Protein AF-A0A955W4P0-F1 (afdb_monomer_lite)

pLDDT: mean 76.99, std 14.08, range [30.27, 91.12]

Sequence (329 aa):
MTTNARALVDKLLAADNALLREGADRTLDALLARPLSRFLDESAIETVVTLVAAAVTEANVERVITAHVRPGLDRQVERSAANGETLGDLLPPGGEAAVLGIIGKVRLPEAKWAVGAVDAALVRKLVSPVIQDILLRFAKRLPIPGLSGDGPSIPDPLGLGKKFRDAASPLSGMGKGLMGGVDKKLQAVARDFAETATSDVRAALLERLRSDEGRELLAQIAAHASAHLQAVPLASVLREVDSLPRAEVEAFMPALLAHNVARAELQETVRAELRAILAVEGERPLRELLESYGLLGAVERELPPVLTKVAAEVLRDEPMLAWIERVLS

Radius of gyration: 36.68 Å; chains: 1; bounding box: 75×39×121 Å

Secondary structure (DSSP, 8-state):
-THHHHHHHHHHHSTT-HHHHHHHHHHHHHHHTS-GGGT--HHHHHHHHHHHHHH--HHHHHHHIIIIIHHHHHHHHHHHHHHT--GGGGSPTTHHHHHHHHHTT-PPP--GGGTTTS-HHHHHHHHHHHHHHHHHHHHHHS--TTT---------SS-TTSTTSS-S---SSS-TTSHHHHHHHHHHHHHHHHHHHHHHHHHHHHHHHHSHHHHHHHHHHHHHHHHHHHHS-HHHHHHHHTTS-HHHHHHHHHHHHHHHHH-HHHHHHHHHHHHHHHHHHTTS-HHHHHHHTT-HHHHHHHHHHHHHHHHHHHHT-HHHHHHHHHHH-

Structure (mmCIF, N/CA/C/O backbone):
data_AF-A0A955W4P0-F1
#
_entry.id   AF-A0A955W4P0-F1
#
loop_
_atom_site.group_PDB
_atom_site.id
_atom_site.type_symbol
_atom_site.label_atom_id
_atom_site.label_alt_id
_atom_site.label_comp_id
_atom_site.label_asym_id
_atom_site.label_entity_id
_atom_site.label_seq_id
_atom_site.pdbx_PDB_ins_code
_atom_site.Cartn_x
_atom_site.Cartn_y
_atom_site.Cartn_z
_atom_site.occupancy
_atom_site.B_iso_or_equiv
_atom_site.auth_seq_id
_atom_site.auth_comp_id
_atom_site.auth_asym_id
_atom_site.auth_atom_id
_atom_site.pdbx_PDB_model_num
ATOM 1 N N . MET A 1 1 ? 14.984 -7.252 -49.901 1.00 43.91 1 MET A N 1
ATOM 2 C CA . MET A 1 1 ? 15.127 -6.324 -48.752 1.00 43.91 1 MET A CA 1
ATOM 3 C C . MET A 1 1 ? 14.913 -6.982 -47.382 1.00 43.91 1 MET A C 1
ATOM 5 O O . MET A 1 1 ? 15.250 -6.371 -46.382 1.00 43.91 1 MET A O 1
ATOM 9 N N . THR A 1 2 ? 14.450 -8.232 -47.298 1.00 48.62 2 THR A N 1
ATOM 10 C CA . THR A 1 2 ? 14.261 -8.986 -46.039 1.00 48.62 2 THR A CA 1
ATOM 11 C C . THR A 1 2 ? 15.555 -9.506 -45.389 1.00 48.62 2 THR A C 1
ATOM 13 O O . THR A 1 2 ? 15.538 -9.905 -44.230 1.00 48.62 2 THR A O 1
ATOM 16 N N . THR A 1 3 ? 16.687 -9.470 -46.098 1.00 54.44 3 THR A N 1
ATOM 17 C CA . THR A 1 3 ? 17.979 -10.013 -45.641 1.00 54.44 3 THR A CA 1
ATOM 18 C C . THR A 1 3 ? 18.706 -9.122 -44.618 1.00 54.44 3 THR A C 1
ATOM 20 O O . THR A 1 3 ? 19.455 -9.642 -43.802 1.00 54.44 3 THR A O 1
ATOM 23 N N . ASN A 1 4 ? 18.458 -7.802 -44.604 1.00 68.12 4 ASN A N 1
ATOM 24 C CA . ASN A 1 4 ? 19.206 -6.852 -43.757 1.00 68.12 4 ASN A CA 1
ATOM 25 C C . ASN A 1 4 ? 18.720 -6.804 -42.300 1.00 68.12 4 ASN A C 1
ATOM 27 O O . ASN A 1 4 ? 19.536 -6.751 -41.390 1.00 68.12 4 ASN A O 1
ATOM 31 N N . ALA A 1 5 ? 17.406 -6.864 -42.059 1.00 66.19 5 ALA A N 1
ATOM 32 C CA . ALA A 1 5 ? 16.859 -6.809 -40.698 1.00 66.19 5 ALA A CA 1
ATOM 33 C C . ALA A 1 5 ? 17.206 -8.064 -39.885 1.00 66.19 5 ALA A C 1
ATOM 35 O O . ALA A 1 5 ? 17.519 -7.973 -38.704 1.00 66.19 5 ALA A O 1
ATOM 36 N N . ARG A 1 6 ? 17.200 -9.239 -40.528 1.00 73.12 6 ARG A N 1
ATOM 37 C CA . ARG A 1 6 ? 17.570 -10.497 -39.872 1.00 73.12 6 ARG A CA 1
ATOM 38 C C . ARG A 1 6 ? 19.066 -10.550 -39.566 1.00 73.12 6 ARG A C 1
ATOM 40 O O . ARG A 1 6 ? 19.423 -10.861 -38.444 1.00 73.12 6 ARG A O 1
ATOM 47 N N . ALA A 1 7 ? 19.911 -10.117 -40.504 1.00 72.44 7 ALA A N 1
ATOM 48 C CA . ALA A 1 7 ? 21.349 -9.981 -40.274 1.00 72.44 7 ALA A CA 1
ATOM 49 C C . ALA A 1 7 ? 21.683 -8.969 -39.160 1.00 72.44 7 ALA A C 1
ATOM 51 O O . ALA A 1 7 ? 22.603 -9.197 -38.383 1.00 72.44 7 ALA A O 1
ATOM 52 N N . LEU A 1 8 ? 20.918 -7.876 -39.045 1.00 72.00 8 LEU A N 1
ATOM 53 C CA . LEU A 1 8 ? 21.045 -6.900 -37.960 1.00 72.00 8 LEU A CA 1
ATOM 54 C C . LEU A 1 8 ? 20.686 -7.506 -36.598 1.00 72.00 8 LEU A C 1
ATOM 56 O O . LEU A 1 8 ? 21.414 -7.328 -35.626 1.00 72.00 8 LEU A O 1
ATOM 60 N N . VAL A 1 9 ? 19.574 -8.241 -36.539 1.00 73.19 9 VAL A N 1
ATOM 61 C CA . VAL A 1 9 ? 19.132 -8.956 -35.336 1.00 73.19 9 VAL A CA 1
ATOM 62 C C . VAL A 1 9 ? 20.149 -10.029 -34.947 1.00 73.19 9 VAL A C 1
ATOM 64 O O . VAL A 1 9 ? 20.525 -10.099 -33.784 1.00 73.19 9 VAL A O 1
ATOM 67 N N . ASP A 1 10 ? 20.672 -10.789 -35.908 1.00 75.44 10 ASP A N 1
ATOM 68 C CA . ASP A 1 10 ? 21.706 -11.799 -35.668 1.00 75.44 10 ASP A CA 1
ATOM 69 C C . ASP A 1 10 ? 23.025 -11.156 -35.188 1.00 75.44 10 ASP A C 1
ATOM 71 O O . ASP A 1 10 ? 23.690 -11.698 -34.310 1.00 75.44 10 ASP A O 1
ATOM 75 N N . LYS A 1 11 ? 23.380 -9.965 -35.694 1.00 73.81 11 LYS A N 1
ATOM 76 C CA . LYS A 1 11 ? 24.537 -9.166 -35.240 1.00 73.81 11 LYS A CA 1
ATOM 77 C C . LYS A 1 11 ? 24.353 -8.644 -33.811 1.00 73.81 11 LYS A C 1
ATOM 79 O O . LYS A 1 11 ? 25.316 -8.612 -33.050 1.00 73.81 11 LYS A O 1
ATOM 84 N N . LEU A 1 12 ? 23.134 -8.248 -33.442 1.00 71.19 12 LEU A N 1
ATOM 85 C CA . LEU A 1 12 ? 22.798 -7.793 -32.090 1.00 71.19 12 LEU A CA 1
ATOM 86 C C . LEU A 1 12 ? 22.729 -8.954 -31.086 1.00 71.19 12 LEU A C 1
ATOM 88 O O . LEU A 1 12 ? 23.174 -8.793 -29.954 1.00 71.19 12 LEU A O 1
ATOM 92 N N . LEU A 1 13 ? 22.203 -10.111 -31.500 1.00 73.56 13 LEU A N 1
ATOM 93 C CA . LEU A 1 13 ? 21.982 -11.292 -30.655 1.00 73.56 13 LEU A CA 1
ATOM 94 C C . LEU A 1 13 ? 23.156 -12.288 -30.645 1.00 73.56 13 LEU A C 1
ATOM 96 O O . LEU A 1 13 ? 23.080 -13.311 -29.961 1.00 73.56 13 LEU A O 1
ATOM 100 N N . ALA A 1 14 ? 24.237 -12.025 -31.385 1.00 75.94 14 ALA A N 1
ATOM 101 C CA . ALA A 1 14 ? 25.450 -12.834 -31.319 1.00 75.94 14 ALA A CA 1
ATOM 102 C C . ALA A 1 14 ? 26.062 -12.799 -29.902 1.00 75.94 14 ALA A C 1
ATOM 104 O O . ALA A 1 14 ? 25.972 -11.799 -29.190 1.00 75.94 14 ALA A O 1
ATOM 105 N N . ALA A 1 15 ? 26.699 -13.909 -29.515 1.00 50.59 15 ALA A N 1
ATOM 106 C CA . ALA A 1 15 ? 26.939 -14.371 -28.140 1.00 50.59 15 ALA A CA 1
ATOM 107 C C . ALA A 1 15 ? 27.659 -13.427 -27.146 1.00 50.59 15 ALA A C 1
ATOM 109 O O . ALA A 1 15 ? 27.753 -13.781 -25.974 1.00 50.59 15 ALA A O 1
ATOM 110 N N . ASP A 1 16 ? 28.112 -12.239 -27.550 1.00 58.69 16 ASP A N 1
ATOM 111 C CA . ASP A 1 16 ? 28.798 -11.298 -26.658 1.00 58.69 16 ASP A CA 1
ATOM 112 C C . ASP A 1 16 ? 27.927 -10.164 -26.107 1.00 58.69 16 ASP A C 1
ATOM 114 O O . ASP A 1 16 ? 28.383 -9.465 -25.205 1.00 58.69 16 ASP A O 1
ATOM 118 N N . ASN A 1 17 ? 26.680 -9.970 -26.569 1.00 70.19 17 ASN A N 1
ATOM 119 C CA . ASN A 1 17 ? 25.718 -8.985 -26.024 1.00 70.19 17 ASN A CA 1
ATOM 120 C C . ASN A 1 17 ? 26.258 -7.545 -25.830 1.00 70.19 17 ASN A C 1
ATOM 122 O O . ASN A 1 17 ? 25.576 -6.710 -25.241 1.00 70.19 17 ASN A O 1
ATOM 126 N N . ALA A 1 18 ? 27.467 -7.220 -26.297 1.00 78.81 18 ALA A N 1
ATOM 127 C CA . ALA A 1 18 ? 28.161 -5.986 -25.951 1.00 78.81 18 ALA A CA 1
ATOM 128 C C . ALA A 1 18 ? 27.495 -4.783 -26.618 1.00 78.81 18 ALA A C 1
ATOM 130 O O . ALA A 1 18 ? 27.304 -3.759 -25.975 1.00 78.81 18 ALA A O 1
ATOM 131 N N . LEU A 1 19 ? 27.057 -4.941 -27.872 1.00 77.56 19 LEU A N 1
ATOM 132 C CA . LEU A 1 19 ? 26.310 -3.912 -28.597 1.00 77.56 19 LEU A CA 1
ATOM 133 C C . LEU A 1 19 ? 24.907 -3.698 -28.017 1.00 77.56 19 LEU A C 1
ATOM 135 O O . LEU A 1 19 ? 24.460 -2.557 -27.950 1.00 77.56 19 LEU A O 1
ATOM 139 N N . LEU A 1 20 ? 24.231 -4.764 -27.573 1.00 80.88 20 LEU A N 1
ATOM 140 C CA . LEU A 1 20 ? 22.936 -4.660 -26.892 1.00 80.88 20 LEU A CA 1
ATOM 141 C C . LEU A 1 20 ? 23.065 -3.998 -25.519 1.00 80.88 20 LEU A C 1
ATOM 143 O O . LEU A 1 20 ? 22.259 -3.134 -25.185 1.00 80.88 20 LEU A O 1
ATOM 147 N N . ARG A 1 21 ? 24.088 -4.370 -24.741 1.00 83.06 21 ARG A N 1
ATOM 148 C CA . ARG A 1 21 ? 24.392 -3.756 -23.444 1.00 83.06 21 ARG A CA 1
ATOM 149 C C . ARG A 1 21 ? 24.744 -2.283 -23.614 1.00 83.06 21 ARG A C 1
ATOM 151 O O . ARG A 1 21 ? 24.165 -1.455 -22.931 1.00 83.06 21 ARG A O 1
ATOM 158 N N . GLU A 1 22 ? 25.599 -1.960 -24.581 1.00 84.56 22 GLU A N 1
ATOM 159 C CA . GLU A 1 22 ? 25.925 -0.575 -24.918 1.00 84.56 22 GLU A CA 1
ATOM 160 C C . GLU A 1 22 ? 24.665 0.210 -25.311 1.00 84.56 22 GLU A C 1
ATOM 162 O O . GLU A 1 22 ? 24.449 1.297 -24.793 1.00 84.56 22 GLU A O 1
ATOM 167 N N . GLY A 1 23 ? 23.788 -0.342 -26.157 1.00 84.88 23 GLY A N 1
ATOM 168 C CA . GLY A 1 23 ? 22.522 0.310 -26.510 1.00 84.88 23 GLY A CA 1
ATOM 169 C C . GLY A 1 23 ? 21.601 0.536 -25.305 1.00 84.88 23 GLY A C 1
ATOM 170 O O . GLY A 1 23 ? 20.985 1.598 -25.188 1.00 84.88 23 GLY A O 1
ATOM 171 N N . ALA A 1 24 ? 21.529 -0.426 -24.380 1.00 86.50 24 ALA A N 1
ATOM 172 C CA . ALA A 1 24 ? 20.761 -0.296 -23.143 1.00 86.50 24 ALA A CA 1
ATOM 173 C C . ALA A 1 24 ? 21.338 0.787 -22.215 1.00 86.50 24 ALA A C 1
ATOM 175 O O . ALA A 1 24 ? 20.582 1.625 -21.726 1.00 86.50 24 ALA A O 1
ATOM 176 N N . ASP A 1 25 ? 22.661 0.819 -22.037 1.00 87.69 25 ASP A N 1
ATOM 177 C CA . ASP A 1 25 ? 23.355 1.823 -21.222 1.00 87.69 25 ASP A CA 1
ATOM 178 C C . ASP A 1 25 ? 23.148 3.230 -21.804 1.00 87.69 25 ASP A C 1
ATOM 180 O O . ASP A 1 25 ? 22.761 4.150 -21.089 1.00 87.69 25 ASP A O 1
ATOM 184 N N . ARG A 1 26 ? 23.287 3.390 -23.128 1.00 86.00 26 ARG A N 1
ATOM 185 C CA . ARG A 1 26 ? 23.019 4.666 -23.817 1.00 86.00 26 ARG A CA 1
ATOM 186 C C . ARG A 1 26 ? 21.560 5.097 -23.700 1.00 86.00 26 ARG A C 1
ATOM 188 O O . ARG A 1 26 ? 21.289 6.282 -23.532 1.00 86.00 26 ARG A O 1
ATOM 195 N N . THR A 1 27 ? 20.621 4.152 -23.772 1.00 87.12 27 THR A N 1
ATOM 196 C CA . THR A 1 27 ? 19.191 4.433 -23.565 1.00 87.12 27 THR A CA 1
ATOM 197 C C . THR A 1 27 ? 18.953 4.958 -22.154 1.00 87.12 27 THR A C 1
ATOM 199 O O . THR A 1 27 ? 18.252 5.952 -21.976 1.00 87.12 27 THR A O 1
ATOM 202 N N . LEU A 1 28 ? 19.553 4.313 -21.153 1.00 87.31 28 LEU A N 1
ATOM 203 C CA . LEU A 1 28 ? 19.442 4.726 -19.761 1.00 87.31 28 LEU A CA 1
ATOM 204 C C . LEU A 1 28 ? 20.060 6.111 -19.534 1.00 87.31 28 LEU A C 1
ATOM 206 O O . LEU A 1 28 ? 19.404 6.967 -18.945 1.00 87.31 28 LEU A O 1
ATOM 210 N N . ASP A 1 29 ? 21.265 6.362 -20.048 1.00 88.00 29 ASP A N 1
ATOM 211 C CA . ASP A 1 29 ? 21.934 7.664 -19.953 1.00 88.00 29 ASP A CA 1
ATOM 212 C C . ASP A 1 29 ? 21.080 8.783 -20.567 1.00 88.00 29 ASP A C 1
ATOM 214 O O . ASP A 1 29 ? 20.879 9.829 -19.945 1.00 88.00 29 ASP A O 1
ATOM 218 N N . ALA A 1 30 ? 20.515 8.546 -21.756 1.00 85.81 30 ALA A N 1
ATOM 219 C CA . ALA A 1 30 ? 19.647 9.504 -22.437 1.00 85.81 30 ALA A CA 1
ATOM 220 C C . ALA A 1 30 ? 18.377 9.816 -21.625 1.00 85.81 30 ALA A C 1
ATOM 222 O O . ALA A 1 30 ? 17.954 10.973 -21.551 1.00 85.81 30 ALA A O 1
ATOM 223 N N . LEU A 1 31 ? 17.784 8.805 -20.981 1.00 87.00 31 LEU A N 1
ATOM 224 C CA . LEU A 1 31 ? 16.624 8.983 -20.106 1.00 87.00 31 LEU A CA 1
ATOM 225 C C . LEU A 1 31 ? 16.981 9.766 -18.835 1.00 87.00 31 LEU A C 1
ATOM 227 O O . LEU A 1 31 ? 16.261 10.689 -18.456 1.00 87.00 31 LEU A O 1
ATOM 231 N N . LEU A 1 32 ? 18.098 9.430 -18.186 1.00 88.00 32 LEU A N 1
ATOM 232 C CA . LEU A 1 32 ? 18.519 10.038 -16.920 1.00 88.00 32 LEU A CA 1
ATOM 233 C C . LEU A 1 32 ? 19.044 11.471 -17.080 1.00 88.00 32 LEU A C 1
ATOM 235 O O . LEU A 1 32 ? 18.946 12.269 -16.148 1.00 88.00 32 LEU A O 1
ATOM 239 N N . ALA A 1 33 ? 19.576 11.827 -18.250 1.00 88.12 33 ALA A N 1
ATOM 240 C CA . ALA A 1 33 ? 20.113 13.160 -18.519 1.00 88.12 33 ALA A CA 1
ATOM 241 C C . ALA A 1 33 ? 19.034 14.253 -18.664 1.00 88.12 33 ALA A C 1
ATOM 243 O O . ALA A 1 33 ? 19.362 15.442 -18.747 1.00 88.12 33 ALA A O 1
ATOM 244 N N . ARG A 1 34 ? 17.747 13.887 -18.729 1.00 84.25 34 ARG A N 1
ATOM 245 C CA . ARG A 1 34 ? 16.640 14.818 -18.992 1.00 84.25 34 ARG A CA 1
ATOM 246 C C . ARG A 1 34 ? 15.703 14.929 -17.784 1.00 84.25 34 ARG A C 1
ATOM 248 O O . ARG A 1 34 ? 15.504 13.959 -17.058 1.00 84.25 34 ARG A O 1
ATOM 255 N N . PRO A 1 35 ? 15.081 16.100 -17.556 1.00 87.69 35 PRO A N 1
ATOM 256 C CA . PRO A 1 35 ? 14.103 16.243 -16.486 1.00 87.69 35 PRO A CA 1
ATOM 257 C C . PRO A 1 35 ? 12.844 15.423 -16.786 1.00 87.69 35 PRO A C 1
ATOM 259 O O . PRO A 1 35 ? 12.409 15.343 -17.935 1.00 87.69 35 PRO A O 1
ATOM 262 N N . LEU A 1 36 ? 12.208 14.891 -15.738 1.00 82.19 36 LEU A N 1
ATOM 263 C CA . LEU A 1 36 ? 11.013 14.044 -15.846 1.00 82.19 36 LEU A CA 1
ATOM 264 C C . LEU A 1 36 ? 9.880 14.689 -16.665 1.00 82.19 36 LEU A C 1
ATOM 266 O O . LEU A 1 36 ? 9.187 13.999 -17.407 1.00 82.19 36 LEU A O 1
ATOM 270 N N . SER A 1 37 ? 9.746 16.016 -16.598 1.00 82.38 37 SER A N 1
ATOM 271 C CA . SER A 1 37 ? 8.753 16.800 -17.348 1.00 82.38 37 SER A CA 1
ATOM 272 C C . SER A 1 37 ? 8.905 16.734 -18.874 1.00 82.38 37 SER A C 1
ATOM 274 O O . SER A 1 37 ? 7.984 17.092 -19.607 1.00 82.38 37 SER A O 1
ATOM 276 N N . ARG A 1 38 ? 10.056 16.277 -19.387 1.00 82.81 38 ARG A N 1
ATOM 277 C CA . ARG A 1 38 ? 10.244 16.008 -20.821 1.00 82.81 38 ARG A CA 1
ATOM 278 C C . ARG A 1 38 ? 9.551 14.725 -21.258 1.00 82.81 38 ARG A C 1
ATOM 280 O O . ARG A 1 38 ? 9.087 14.655 -22.390 1.00 82.81 38 ARG A O 1
ATOM 287 N N . PHE A 1 39 ? 9.426 13.759 -20.355 1.00 78.62 39 PHE A N 1
ATOM 288 C CA . PHE A 1 39 ? 8.779 12.476 -20.615 1.00 78.62 39 PHE A CA 1
ATOM 289 C C . PHE A 1 39 ? 7.302 12.508 -20.226 1.00 78.62 39 PHE A C 1
ATOM 291 O O . PHE A 1 39 ? 6.455 12.056 -20.992 1.00 78.62 39 PHE A O 1
ATOM 298 N N . LEU A 1 40 ? 6.991 13.108 -19.075 1.00 81.38 40 LEU A N 1
ATOM 299 C CA . LEU A 1 40 ? 5.650 13.163 -18.503 1.00 81.38 40 LEU A CA 1
ATOM 300 C C . LEU A 1 40 ? 5.108 14.595 -18.558 1.00 81.38 40 LEU A C 1
ATOM 302 O O . LEU A 1 40 ? 5.642 15.494 -17.912 1.00 81.38 40 LEU A O 1
ATOM 306 N N . ASP A 1 41 ? 4.055 14.798 -19.345 1.00 83.06 41 ASP A N 1
ATOM 307 C CA . ASP A 1 41 ? 3.250 16.022 -19.369 1.00 83.06 41 ASP A CA 1
ATOM 308 C C . ASP A 1 41 ? 1.841 15.750 -18.818 1.00 83.06 41 ASP A C 1
ATOM 310 O O . ASP A 1 41 ? 1.540 14.641 -18.376 1.00 83.06 41 ASP A O 1
ATOM 314 N N . GLU A 1 42 ? 0.970 16.759 -18.855 1.00 84.88 42 GLU A N 1
ATOM 315 C CA . GLU A 1 42 ? -0.424 16.630 -18.415 1.00 84.88 42 GLU A CA 1
ATOM 316 C C . GLU A 1 42 ? -1.145 15.462 -19.110 1.00 84.88 42 GLU A C 1
ATOM 318 O O . GLU A 1 42 ? -1.881 14.714 -18.478 1.00 84.88 42 GLU A O 1
ATOM 323 N N . SER A 1 43 ? -0.865 15.225 -20.397 1.00 84.19 43 SER A N 1
ATOM 324 C CA . SER A 1 43 ? -1.454 14.108 -21.142 1.00 84.19 43 SER A CA 1
ATOM 325 C C . SER A 1 43 ? -0.983 12.751 -20.615 1.00 84.19 43 SER A C 1
ATOM 327 O O . SER A 1 43 ? -1.764 11.798 -20.588 1.00 84.19 43 SER A O 1
ATOM 329 N N . ALA A 1 44 ? 0.281 12.640 -20.198 1.00 82.12 44 ALA A N 1
ATOM 330 C CA . ALA A 1 44 ? 0.798 11.434 -19.559 1.00 82.12 44 ALA A CA 1
ATOM 331 C C . ALA A 1 44 ? 0.177 11.217 -18.168 1.00 82.12 44 ALA A C 1
ATOM 333 O O . ALA A 1 44 ? -0.094 10.076 -17.796 1.00 82.12 44 ALA A O 1
ATOM 334 N N . ILE A 1 45 ? -0.095 12.292 -17.421 1.00 84.12 45 ILE A N 1
ATOM 335 C CA . ILE A 1 45 ? -0.805 12.221 -16.136 1.00 84.12 45 ILE A CA 1
ATOM 336 C C . ILE A 1 45 ? -2.228 11.697 -16.352 1.00 84.12 45 ILE A C 1
ATOM 338 O O . ILE A 1 45 ? -2.606 10.705 -15.731 1.00 84.12 45 ILE A O 1
ATOM 342 N N . GLU A 1 46 ? -2.979 12.282 -17.287 1.00 86.00 46 GLU A N 1
ATOM 343 C CA . GLU A 1 46 ? -4.335 11.834 -17.635 1.00 86.00 46 GLU A CA 1
ATOM 344 C C . GLU A 1 46 ? -4.362 10.383 -18.135 1.00 86.00 46 GLU A C 1
ATOM 346 O O . GLU A 1 46 ? -5.266 9.612 -17.802 1.00 86.00 46 GLU A O 1
ATOM 351 N N . THR A 1 47 ? -3.325 9.967 -18.866 1.00 85.81 47 THR A N 1
ATOM 352 C CA . THR A 1 47 ? -3.136 8.568 -19.270 1.00 85.81 47 THR A CA 1
ATOM 353 C C . THR A 1 47 ? -3.004 7.655 -18.051 1.00 85.81 47 THR A C 1
ATOM 355 O O . THR A 1 47 ? -3.705 6.649 -17.956 1.00 85.81 47 THR A O 1
ATOM 358 N N . VAL A 1 48 ? -2.142 8.002 -17.088 1.00 80.75 48 VAL A N 1
ATOM 359 C CA . VAL A 1 48 ? -1.970 7.215 -15.856 1.00 80.75 48 VAL A CA 1
ATOM 360 C C . VAL A 1 48 ? -3.268 7.172 -15.055 1.00 80.75 48 VAL A C 1
ATOM 362 O O . VAL A 1 48 ? -3.667 6.094 -14.622 1.00 80.75 48 VAL A O 1
ATOM 365 N N . VAL A 1 49 ? -3.963 8.302 -14.902 1.00 83.31 49 VAL A N 1
ATOM 366 C CA . VAL A 1 49 ? -5.256 8.368 -14.204 1.00 83.31 49 VAL A CA 1
ATOM 367 C C . VAL A 1 49 ? -6.285 7.466 -14.883 1.00 83.31 49 VAL A C 1
ATOM 369 O O . VAL A 1 49 ? -6.936 6.672 -14.207 1.00 83.31 49 VAL A O 1
ATOM 372 N N . THR A 1 50 ? -6.385 7.521 -16.211 1.00 84.31 50 THR A N 1
ATOM 373 C CA . THR A 1 50 ? -7.303 6.686 -16.999 1.00 84.31 50 THR A CA 1
ATOM 374 C C . THR A 1 50 ? -6.994 5.198 -16.832 1.00 84.31 50 THR A C 1
ATOM 376 O O . THR A 1 50 ? -7.905 4.399 -16.609 1.00 84.31 50 THR A O 1
ATOM 379 N N . LEU A 1 51 ? -5.716 4.813 -16.889 1.00 81.88 51 LEU A N 1
ATOM 380 C CA . LEU A 1 51 ? -5.292 3.423 -16.709 1.00 81.88 51 LEU A CA 1
ATOM 381 C C . LEU A 1 51 ? -5.532 2.928 -15.278 1.00 81.88 51 LEU A C 1
ATOM 383 O O . LEU A 1 51 ? -6.022 1.816 -15.098 1.00 81.88 51 LEU A O 1
ATOM 387 N N . VAL A 1 52 ? -5.241 3.748 -14.263 1.00 79.38 52 VAL A N 1
ATOM 388 C CA . VAL A 1 52 ? -5.512 3.418 -12.855 1.00 79.38 52 VAL A CA 1
ATOM 389 C C . VAL A 1 52 ? -7.015 3.275 -12.623 1.00 79.38 52 VAL A C 1
ATOM 391 O O . VAL A 1 52 ? -7.444 2.286 -12.038 1.00 79.38 52 VAL A O 1
ATOM 394 N N . ALA A 1 53 ? -7.832 4.200 -13.128 1.00 80.81 53 ALA A N 1
ATOM 395 C CA . ALA A 1 53 ? -9.285 4.125 -13.002 1.00 80.81 53 ALA A CA 1
ATOM 396 C C . ALA A 1 53 ? -9.863 2.877 -13.693 1.00 80.81 53 ALA A C 1
ATOM 398 O O . ALA A 1 53 ? -10.742 2.223 -13.139 1.00 80.81 53 ALA A O 1
ATOM 399 N N . ALA A 1 54 ?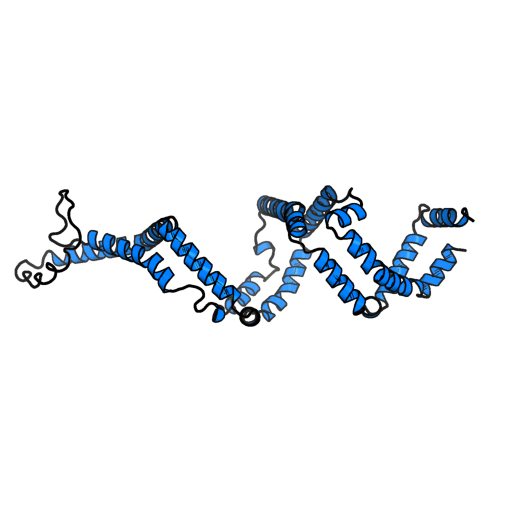 -9.340 2.506 -14.867 1.00 80.56 54 ALA A N 1
ATOM 400 C CA . ALA A 1 54 ? -9.723 1.273 -15.554 1.00 80.56 54 ALA A CA 1
ATOM 401 C C . ALA A 1 54 ? -9.263 0.009 -14.803 1.00 80.56 54 ALA A C 1
ATOM 403 O O . ALA A 1 54 ? -9.936 -1.021 -14.853 1.00 80.56 54 ALA A O 1
ATOM 404 N N . ALA A 1 55 ? -8.129 0.074 -14.099 1.00 79.06 55 ALA A N 1
ATOM 405 C CA . ALA A 1 55 ? -7.580 -1.050 -13.345 1.00 79.06 55 ALA A CA 1
ATOM 406 C C . ALA A 1 55 ? -8.332 -1.297 -12.031 1.00 79.06 55 ALA A C 1
ATOM 408 O O . ALA A 1 55 ? -8.557 -2.452 -11.665 1.00 79.06 55 ALA A O 1
ATOM 409 N N . VAL A 1 56 ? -8.719 -0.233 -11.322 1.00 83.12 56 VAL A N 1
ATOM 410 C CA . VAL A 1 56 ? -9.302 -0.296 -9.972 1.00 83.12 56 VAL A CA 1
ATOM 411 C C . VAL A 1 56 ? -10.814 -0.532 -10.054 1.00 83.12 56 VAL A C 1
ATOM 413 O O . VAL A 1 56 ? -11.634 0.327 -9.744 1.00 83.12 56 VAL A O 1
ATOM 416 N N . THR A 1 57 ? -11.185 -1.738 -10.482 1.00 88.12 57 THR A N 1
ATOM 417 C CA . THR A 1 57 ? -12.563 -2.246 -10.422 1.00 88.12 57 THR A CA 1
ATOM 418 C C . THR A 1 57 ? -12.717 -3.228 -9.266 1.00 88.12 57 THR A C 1
ATOM 420 O O . THR A 1 57 ? -11.747 -3.872 -8.869 1.00 88.12 57 THR A O 1
ATOM 423 N N . GLU A 1 58 ? -13.934 -3.389 -8.743 1.00 81.94 58 GLU A N 1
ATOM 424 C CA . GLU A 1 58 ? -14.224 -4.353 -7.669 1.00 81.94 58 GLU A CA 1
ATOM 425 C C . GLU A 1 58 ? -13.737 -5.768 -8.023 1.00 81.94 58 GLU A C 1
ATOM 427 O O . GLU A 1 58 ? -13.000 -6.378 -7.252 1.00 81.94 58 GLU A O 1
ATOM 432 N N . ALA A 1 59 ? -14.037 -6.240 -9.239 1.00 84.75 59 ALA A N 1
ATOM 433 C CA . ALA A 1 59 ? -13.618 -7.556 -9.722 1.00 84.75 59 ALA A CA 1
ATOM 434 C C . ALA A 1 59 ? -12.088 -7.705 -9.816 1.00 84.75 59 ALA A C 1
ATOM 436 O O . ALA A 1 59 ? -11.537 -8.760 -9.499 1.00 84.75 59 ALA A O 1
ATOM 437 N N . ASN A 1 60 ? -11.378 -6.656 -10.243 1.00 86.19 60 ASN A N 1
ATOM 438 C CA . ASN A 1 60 ? -9.917 -6.679 -10.307 1.00 86.19 60 ASN A CA 1
ATOM 439 C C . ASN A 1 60 ? -9.295 -6.661 -8.908 1.00 86.19 60 ASN A C 1
ATOM 441 O O . ASN A 1 60 ? -8.339 -7.396 -8.661 1.00 86.19 60 ASN A O 1
ATOM 445 N N . VAL A 1 61 ? -9.851 -5.868 -7.988 1.00 82.00 61 VAL A N 1
ATOM 446 C CA . VAL A 1 61 ? -9.416 -5.822 -6.587 1.00 82.00 61 VAL A CA 1
ATOM 447 C C . VAL A 1 61 ? -9.629 -7.178 -5.920 1.00 82.00 61 VAL A C 1
ATOM 449 O O . VAL A 1 61 ? -8.700 -7.699 -5.305 1.00 82.00 61 VAL A O 1
ATOM 452 N N . GLU A 1 62 ? -10.798 -7.798 -6.089 1.00 86.81 62 GLU A N 1
ATOM 453 C CA . GLU A 1 62 ? -11.077 -9.141 -5.572 1.00 86.81 62 GLU A CA 1
ATOM 454 C C . GLU A 1 62 ? -10.095 -10.179 -6.129 1.00 86.81 62 GLU A C 1
ATOM 456 O O . GLU A 1 62 ? -9.548 -10.986 -5.370 1.00 86.81 62 GLU A O 1
ATOM 461 N N . ARG A 1 63 ? -9.813 -10.126 -7.438 1.00 86.00 63 ARG A N 1
ATOM 462 C CA . ARG A 1 63 ? -8.837 -11.011 -8.084 1.00 86.00 63 ARG A CA 1
ATOM 463 C C . ARG A 1 63 ? -7.443 -10.851 -7.482 1.00 86.00 63 ARG A C 1
ATOM 465 O O . ARG A 1 63 ? -6.853 -11.850 -7.083 1.00 86.00 63 ARG A O 1
ATOM 472 N N . VAL A 1 64 ? -6.940 -9.619 -7.359 1.00 84.88 64 VAL A N 1
ATOM 473 C CA . VAL A 1 64 ? -5.617 -9.337 -6.767 1.00 84.88 64 VAL A CA 1
ATOM 474 C C . VAL A 1 64 ? -5.564 -9.788 -5.309 1.00 84.88 64 VAL A C 1
ATOM 476 O O . VAL A 1 64 ? -4.588 -10.415 -4.886 1.00 84.88 64 VAL A O 1
ATOM 479 N N . ILE A 1 65 ? -6.621 -9.519 -4.537 1.00 83.06 65 ILE A N 1
ATOM 480 C CA . ILE A 1 65 ? -6.693 -9.933 -3.136 1.00 83.06 65 ILE A CA 1
ATOM 481 C C . ILE A 1 65 ? -6.624 -11.455 -3.018 1.00 83.06 65 ILE A C 1
ATOM 483 O O . ILE A 1 65 ? -5.891 -11.977 -2.180 1.00 83.06 65 ILE A O 1
ATOM 487 N N . THR A 1 66 ? -7.370 -12.164 -3.859 1.00 88.69 66 THR A N 1
ATOM 488 C CA . THR A 1 66 ? -7.508 -13.620 -3.781 1.00 88.69 66 THR A CA 1
ATOM 489 C C . THR A 1 66 ? -6.276 -14.342 -4.317 1.00 88.69 66 THR A C 1
ATOM 491 O O . THR A 1 66 ? -5.814 -15.293 -3.693 1.00 88.69 66 THR A O 1
ATOM 494 N N . ALA A 1 67 ? -5.723 -13.891 -5.444 1.00 85.88 67 ALA A N 1
ATOM 495 C CA . ALA A 1 67 ? -4.593 -14.542 -6.100 1.00 85.88 67 ALA A CA 1
ATOM 496 C C . ALA A 1 67 ? -3.242 -14.209 -5.447 1.00 85.88 67 ALA A C 1
ATOM 498 O O . ALA A 1 67 ? -2.334 -15.041 -5.459 1.00 85.88 67 ALA A O 1
ATOM 499 N N . HIS A 1 68 ? -3.095 -13.010 -4.869 1.00 87.06 68 HIS A N 1
ATOM 500 C CA . HIS A 1 68 ? -1.791 -12.514 -4.420 1.00 87.06 68 HIS A CA 1
ATOM 501 C C . HIS A 1 68 ? -1.777 -12.052 -2.964 1.00 87.06 68 HIS A C 1
ATOM 503 O O . HIS A 1 68 ? -0.943 -12.528 -2.199 1.00 87.06 68 HIS A O 1
ATOM 509 N N . VAL A 1 69 ? -2.693 -11.164 -2.553 1.00 83.19 69 VAL A N 1
ATOM 510 C CA . VAL A 1 69 ? -2.603 -10.521 -1.225 1.00 83.19 69 VAL A CA 1
ATOM 511 C C . VAL A 1 69 ? -2.845 -11.515 -0.095 1.00 83.19 69 VAL A C 1
ATOM 513 O O . VAL A 1 69 ? -2.026 -11.602 0.814 1.00 83.19 69 VAL A O 1
ATOM 516 N N . ARG A 1 70 ? -3.946 -12.273 -0.132 1.00 85.50 70 ARG A N 1
ATOM 517 C CA . ARG A 1 70 ? -4.279 -13.233 0.929 1.00 85.50 70 ARG A CA 1
ATOM 518 C C . ARG A 1 70 ? -3.231 -14.353 1.019 1.00 85.50 70 ARG A C 1
ATOM 520 O O . ARG A 1 70 ? -2.673 -14.505 2.100 1.00 85.50 70 ARG A O 1
ATOM 527 N N . PRO A 1 71 ? -2.844 -15.031 -0.082 1.00 89.38 71 PRO A N 1
ATOM 528 C CA . PRO A 1 71 ? -1.771 -16.024 -0.023 1.00 89.38 71 PRO A CA 1
ATOM 529 C C . PRO A 1 71 ? -0.422 -15.446 0.426 1.00 89.38 71 PRO A C 1
ATOM 531 O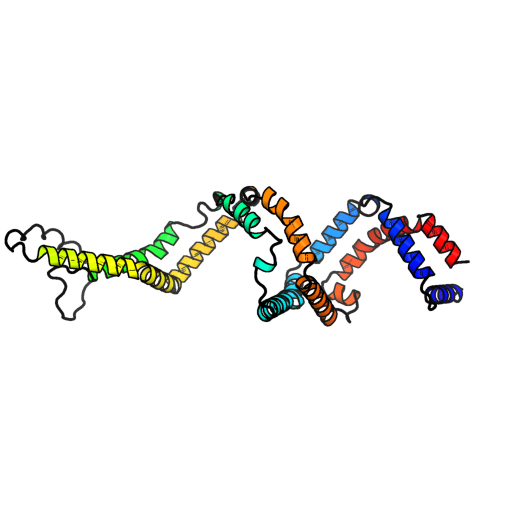 O . PRO A 1 71 ? 0.332 -16.127 1.114 1.00 89.38 71 PRO A O 1
ATOM 534 N N . GLY A 1 72 ? -0.099 -14.206 0.042 1.00 86.75 72 GLY A N 1
ATOM 535 C CA . GLY A 1 72 ? 1.123 -13.528 0.483 1.00 86.75 72 GLY A CA 1
ATOM 536 C C . GLY A 1 72 ? 1.119 -13.222 1.980 1.00 86.75 72 GLY A C 1
ATOM 537 O O . GLY A 1 72 ? 2.120 -13.444 2.657 1.00 86.75 72 GLY A O 1
ATOM 538 N N . LEU A 1 73 ? -0.020 -12.781 2.524 1.00 85.38 73 LEU A N 1
ATOM 539 C CA . LEU A 1 73 ? -0.190 -12.588 3.965 1.00 85.38 73 LEU A CA 1
ATOM 540 C C . LEU A 1 73 ? -0.080 -13.909 4.730 1.00 85.38 73 LEU A C 1
ATOM 542 O O . LEU A 1 73 ? 0.614 -13.949 5.743 1.00 85.38 73 LEU A O 1
ATOM 546 N N . ASP A 1 74 ? -0.697 -14.982 4.235 1.00 88.94 74 ASP A N 1
ATOM 547 C CA . ASP A 1 74 ? -0.621 -16.303 4.869 1.00 88.94 74 ASP A CA 1
ATOM 548 C C . ASP A 1 74 ? 0.837 -16.796 4.925 1.00 88.94 74 ASP A C 1
ATOM 550 O O . ASP A 1 74 ? 1.335 -17.140 5.998 1.00 88.94 74 ASP A O 1
ATOM 554 N N . ARG A 1 75 ? 1.579 -16.699 3.809 1.00 88.81 75 ARG A N 1
ATOM 555 C CA . ARG A 1 75 ? 3.019 -17.020 3.762 1.00 88.81 75 ARG A CA 1
ATOM 556 C C . ARG A 1 75 ? 3.851 -16.157 4.707 1.00 88.81 75 ARG A C 1
ATOM 558 O O . ARG A 1 75 ? 4.765 -16.659 5.360 1.00 88.81 75 ARG A O 1
ATOM 565 N N . GLN A 1 76 ? 3.560 -14.858 4.777 1.00 84.75 76 GLN A N 1
ATOM 566 C CA . GLN A 1 76 ? 4.240 -13.933 5.680 1.00 84.75 76 GLN A CA 1
ATOM 567 C C . GLN A 1 76 ? 4.019 -14.330 7.143 1.00 84.75 76 GLN A C 1
ATOM 569 O O . GLN A 1 76 ? 4.976 -14.346 7.914 1.00 84.75 76 GLN A O 1
ATOM 574 N N . VAL A 1 77 ? 2.784 -14.665 7.523 1.00 86.06 77 VAL A N 1
ATOM 575 C CA . VAL A 1 77 ? 2.443 -15.096 8.886 1.00 86.06 77 VAL A CA 1
ATOM 576 C C . VAL A 1 77 ? 3.144 -16.407 9.231 1.00 86.06 77 VAL A C 1
ATOM 578 O O . VAL A 1 77 ? 3.794 -16.486 10.274 1.00 86.06 77 VAL A O 1
ATOM 581 N N . GLU A 1 78 ? 3.063 -17.411 8.357 1.00 88.69 78 GLU A N 1
ATOM 582 C CA . GLU A 1 78 ? 3.718 -18.709 8.557 1.00 88.69 78 GLU A CA 1
ATOM 583 C C . GLU A 1 78 ? 5.230 -18.561 8.723 1.00 88.69 78 GLU A C 1
ATOM 585 O O . GLU A 1 78 ? 5.818 -19.133 9.642 1.00 88.69 78 GLU A O 1
ATOM 590 N N . ARG A 1 79 ? 5.864 -17.744 7.876 1.00 86.31 79 ARG A N 1
ATOM 591 C CA . ARG A 1 79 ? 7.306 -17.508 7.941 1.00 86.31 79 ARG A CA 1
ATOM 592 C C . ARG A 1 79 ? 7.704 -16.750 9.203 1.00 86.31 79 ARG A C 1
ATOM 594 O O . ARG A 1 79 ? 8.616 -17.191 9.899 1.00 86.31 79 ARG A O 1
ATOM 601 N N . SER A 1 80 ? 7.036 -15.637 9.515 1.00 83.88 80 SER A N 1
ATOM 602 C CA . SER A 1 80 ? 7.347 -14.867 10.723 1.00 83.88 80 SER A CA 1
ATOM 603 C C . SER A 1 80 ? 7.165 -15.721 11.984 1.00 83.88 80 SER A C 1
ATOM 605 O O . SER A 1 80 ? 7.985 -15.633 12.894 1.00 83.88 80 SER A O 1
ATOM 607 N N . ALA A 1 81 ? 6.165 -16.613 12.012 1.00 87.94 81 ALA A N 1
ATOM 608 C CA . ALA A 1 81 ? 5.981 -17.575 13.097 1.00 87.94 81 ALA A CA 1
ATOM 609 C C . ALA A 1 81 ? 7.106 -18.624 13.160 1.00 87.94 81 ALA A C 1
ATOM 611 O O . ALA A 1 81 ? 7.627 -18.888 14.242 1.00 87.94 81 ALA A O 1
ATOM 612 N N . ALA A 1 82 ? 7.512 -19.196 12.022 1.00 87.69 82 ALA A N 1
ATOM 613 C CA . ALA A 1 82 ? 8.592 -20.183 11.954 1.00 87.69 82 ALA A CA 1
ATOM 614 C C . ALA A 1 82 ? 9.959 -19.603 12.361 1.00 87.69 82 ALA A C 1
ATOM 616 O O . ALA A 1 82 ? 10.761 -20.290 12.991 1.00 87.69 82 ALA A O 1
ATOM 617 N N . ASN A 1 83 ? 10.202 -18.334 12.031 1.00 84.56 83 ASN A N 1
ATOM 618 C CA . ASN A 1 83 ? 11.449 -17.629 12.322 1.00 84.56 83 ASN A CA 1
ATOM 619 C C . ASN A 1 83 ? 11.471 -16.963 13.708 1.00 84.56 83 ASN A C 1
ATOM 621 O O . ASN A 1 83 ? 12.512 -16.456 14.117 1.00 84.56 83 ASN A O 1
ATOM 625 N N . GLY A 1 84 ? 10.340 -16.932 14.420 1.00 86.75 84 GLY A N 1
ATOM 626 C CA . GLY A 1 84 ? 10.220 -16.214 15.690 1.00 86.75 84 GLY A CA 1
ATOM 627 C C . GLY A 1 84 ? 10.395 -14.696 15.556 1.00 86.75 84 GLY A C 1
ATOM 628 O O . GLY A 1 84 ? 10.853 -14.060 16.502 1.00 86.75 84 GLY A O 1
ATOM 629 N N . GLU A 1 85 ? 10.055 -14.125 14.394 1.00 85.38 85 GLU A N 1
ATOM 630 C CA . GLU A 1 85 ? 10.168 -12.687 14.129 1.00 85.38 85 GLU A CA 1
ATOM 631 C C . GLU A 1 85 ? 9.237 -11.896 15.064 1.00 85.38 85 GLU A C 1
ATOM 633 O O . GLU A 1 85 ? 8.044 -12.182 15.198 1.00 85.38 85 GLU A O 1
ATOM 638 N N . THR A 1 86 ? 9.776 -10.855 15.686 1.00 87.38 86 THR A N 1
ATOM 639 C CA . THR A 1 86 ? 9.053 -9.933 16.559 1.00 87.38 86 THR A CA 1
ATOM 640 C C . THR A 1 86 ? 8.931 -8.554 15.917 1.00 87.38 86 THR A C 1
ATOM 642 O O . THR A 1 86 ? 9.691 -8.177 15.023 1.00 87.38 86 THR A O 1
ATOM 645 N N . LEU A 1 87 ? 8.001 -7.733 16.419 1.00 79.19 87 LEU A N 1
ATOM 646 C CA . LEU A 1 87 ? 7.949 -6.316 16.041 1.00 79.19 87 LEU A CA 1
ATOM 647 C C . LEU A 1 87 ? 9.226 -5.560 16.447 1.00 79.19 87 LEU A C 1
ATOM 649 O O . LEU A 1 87 ? 9.568 -4.570 15.808 1.00 79.19 87 LEU A O 1
ATOM 653 N N . GLY A 1 88 ? 9.937 -6.031 17.479 1.00 84.50 88 GLY A N 1
ATOM 654 C CA . GLY A 1 88 ? 11.211 -5.459 17.911 1.00 84.50 88 GLY A CA 1
ATOM 655 C C . GLY A 1 88 ? 12.305 -5.586 16.851 1.00 84.50 88 GLY A C 1
ATOM 656 O O . GLY A 1 88 ? 13.083 -4.655 16.679 1.00 84.50 88 GLY A O 1
ATOM 657 N N . ASP A 1 89 ? 12.303 -6.665 16.064 1.00 85.38 89 ASP A N 1
ATOM 658 C CA . ASP A 1 89 ? 13.295 -6.887 15.000 1.00 85.38 89 ASP A CA 1
ATOM 659 C C . ASP A 1 89 ? 13.156 -5.884 13.848 1.00 85.38 89 ASP A C 1
ATOM 661 O O . ASP A 1 89 ? 14.100 -5.643 13.089 1.00 85.38 89 ASP A O 1
ATOM 665 N N . LEU A 1 90 ? 11.970 -5.277 13.714 1.00 84.31 90 LEU A N 1
ATOM 666 C CA . LEU A 1 90 ? 11.721 -4.208 12.752 1.00 84.31 90 LEU A CA 1
ATOM 667 C C . LEU A 1 90 ? 12.372 -2.892 13.183 1.00 84.31 90 LEU A C 1
ATOM 669 O O . LEU A 1 90 ? 12.525 -2.010 12.342 1.00 84.31 90 LEU A O 1
ATOM 673 N N . LEU A 1 91 ? 12.730 -2.722 14.457 1.00 88.00 91 LEU A N 1
ATOM 674 C CA . LEU A 1 91 ? 13.246 -1.460 14.967 1.00 88.00 91 LEU A CA 1
ATOM 675 C C . LEU A 1 91 ? 14.761 -1.351 14.739 1.00 88.00 91 LEU A C 1
ATOM 677 O O . LEU A 1 91 ? 15.501 -2.286 15.052 1.00 88.00 91 LEU A O 1
ATOM 681 N N . PRO A 1 92 ? 15.255 -0.196 14.256 1.00 88.19 92 PRO A N 1
ATOM 682 C CA . PRO A 1 92 ? 16.686 0.072 14.234 1.00 88.19 92 PRO A CA 1
ATOM 683 C C . PRO A 1 92 ? 17.250 0.125 15.665 1.00 88.19 92 PRO A C 1
ATOM 685 O O . PRO A 1 92 ? 16.491 0.306 16.624 1.00 88.19 92 PRO A O 1
ATOM 688 N N . PRO A 1 93 ? 18.582 0.061 15.842 1.00 87.38 93 PRO A N 1
ATOM 689 C CA . PRO A 1 93 ? 19.212 0.324 17.134 1.00 87.38 93 PRO A CA 1
ATOM 690 C C . PRO A 1 93 ? 18.732 1.657 17.736 1.00 87.38 93 PRO A C 1
ATOM 692 O O . PRO A 1 93 ? 18.790 2.699 17.085 1.00 87.38 93 PRO A O 1
ATOM 695 N N . GLY A 1 94 ? 18.221 1.626 18.971 1.00 83.12 94 GLY A N 1
ATOM 696 C CA . GLY A 1 94 ? 17.618 2.796 19.633 1.00 83.12 94 GLY A CA 1
ATOM 697 C C . GLY A 1 94 ? 16.174 3.116 19.213 1.00 83.12 94 GLY A C 1
ATOM 698 O O . GLY A 1 94 ? 15.585 4.068 19.726 1.00 83.12 94 GLY A O 1
ATOM 699 N N . GLY A 1 95 ? 15.574 2.317 18.327 1.00 85.44 95 GLY A N 1
ATOM 700 C CA . GLY A 1 95 ? 14.212 2.511 17.830 1.00 85.44 95 GLY A CA 1
ATOM 701 C C . GLY A 1 95 ? 13.134 2.384 18.906 1.00 85.44 95 GLY A C 1
ATOM 702 O O . GLY A 1 95 ? 12.127 3.076 18.828 1.00 85.44 95 GLY A O 1
ATOM 703 N N . GLU A 1 96 ? 13.361 1.593 19.957 1.00 86.06 96 GLU A N 1
ATOM 704 C CA . GLU A 1 96 ? 12.441 1.502 21.101 1.00 86.06 96 GLU A CA 1
ATOM 705 C C . GLU A 1 96 ? 12.272 2.858 21.803 1.00 86.06 96 GLU A C 1
ATOM 707 O O . GLU A 1 96 ? 11.151 3.314 22.027 1.00 86.06 96 GLU A O 1
ATOM 712 N N . ALA A 1 97 ? 13.379 3.555 22.078 1.00 85.94 97 ALA A N 1
ATOM 713 C CA . ALA A 1 97 ? 13.343 4.882 22.688 1.00 85.94 97 ALA A CA 1
ATOM 714 C C . ALA A 1 97 ? 12.665 5.913 21.770 1.00 85.94 97 ALA A C 1
ATOM 716 O O . ALA A 1 97 ? 11.932 6.779 22.250 1.00 85.94 97 ALA A O 1
ATOM 717 N N . ALA A 1 98 ? 12.864 5.800 20.452 1.00 83.38 98 ALA A N 1
ATOM 718 C CA . ALA A 1 98 ? 12.191 6.649 19.472 1.00 83.38 98 ALA A CA 1
ATOM 719 C C . ALA A 1 98 ? 10.673 6.404 19.449 1.00 83.38 98 ALA A C 1
ATOM 721 O O . ALA A 1 98 ? 9.900 7.359 19.506 1.00 83.38 98 ALA A O 1
ATOM 722 N N . VAL A 1 99 ? 10.236 5.140 19.451 1.00 84.19 99 VAL A N 1
ATOM 723 C CA . VAL A 1 99 ? 8.814 4.768 19.515 1.00 84.19 99 VAL A CA 1
ATOM 724 C C . VAL A 1 99 ? 8.180 5.254 20.816 1.00 84.19 99 VAL A C 1
ATOM 726 O O . VAL A 1 99 ? 7.120 5.872 20.777 1.00 84.19 99 VAL A O 1
ATOM 729 N N . LEU A 1 100 ? 8.839 5.062 21.962 1.00 85.19 100 LEU A N 1
ATOM 730 C CA . LEU A 1 100 ? 8.364 5.581 23.249 1.00 85.19 100 LEU A CA 1
ATOM 731 C C . LEU A 1 100 ? 8.262 7.113 23.250 1.00 85.19 100 LEU A C 1
ATOM 733 O O . LEU A 1 100 ? 7.284 7.664 23.756 1.00 85.19 100 LEU A O 1
ATOM 737 N N . GLY A 1 101 ? 9.228 7.804 22.640 1.00 83.69 101 GLY A N 1
ATOM 738 C CA . GLY A 1 101 ? 9.199 9.256 22.472 1.00 83.69 101 GLY A CA 1
ATOM 739 C C . GLY A 1 101 ? 8.042 9.738 21.592 1.00 83.69 101 GLY A C 1
ATOM 740 O O . GLY A 1 101 ? 7.428 10.759 21.897 1.00 83.69 101 GLY A O 1
ATOM 741 N N . ILE A 1 102 ? 7.709 8.992 20.535 1.00 83.25 102 ILE A N 1
ATOM 742 C CA . ILE A 1 102 ? 6.550 9.258 19.674 1.00 83.25 102 ILE A CA 1
ATOM 743 C C . ILE A 1 102 ? 5.254 9.021 20.454 1.00 83.25 102 ILE A C 1
ATOM 745 O O . ILE A 1 102 ? 4.419 9.920 20.512 1.00 83.25 102 ILE A O 1
ATOM 749 N N . ILE A 1 103 ? 5.105 7.863 21.110 1.00 82.50 103 ILE A N 1
ATOM 750 C CA . ILE A 1 103 ? 3.919 7.513 21.911 1.00 82.50 103 ILE A CA 1
ATOM 751 C C . ILE A 1 103 ? 3.668 8.563 22.997 1.00 82.50 103 ILE A C 1
ATOM 753 O O . ILE A 1 103 ? 2.534 9.000 23.172 1.00 82.50 103 ILE A O 1
ATOM 757 N N . GLY A 1 104 ? 4.719 9.031 23.677 1.00 81.12 104 GLY A N 1
ATOM 758 C CA . GLY A 1 104 ? 4.612 10.074 24.700 1.00 81.12 104 GLY A CA 1
ATOM 759 C C . GLY A 1 104 ? 4.120 11.432 24.181 1.00 81.12 104 GLY A C 1
ATOM 760 O O . GLY A 1 104 ? 3.667 12.259 24.970 1.00 81.12 104 GLY A O 1
ATOM 761 N N . LYS A 1 105 ? 4.186 11.670 22.866 1.00 78.56 105 LYS A N 1
ATOM 762 C CA . LYS A 1 105 ? 3.700 12.889 22.202 1.00 78.56 105 LYS A CA 1
ATOM 763 C C . LYS A 1 105 ? 2.337 12.719 21.540 1.00 78.56 105 LYS A C 1
ATOM 765 O O . LYS A 1 105 ? 1.734 13.726 21.166 1.00 78.56 105 LYS A O 1
ATOM 770 N N . VAL A 1 106 ? 1.851 11.485 21.384 1.00 76.12 106 VAL A N 1
ATOM 771 C CA . VAL A 1 106 ? 0.530 11.225 20.809 1.00 76.12 106 VAL A CA 1
ATOM 772 C C . VAL A 1 106 ? -0.517 11.869 21.707 1.00 76.12 106 VAL A C 1
ATOM 774 O O . VAL A 1 106 ? -0.729 11.469 22.851 1.00 76.12 106 VAL A O 1
ATOM 777 N N . ARG A 1 107 ? -1.198 12.879 21.171 1.00 68.44 107 ARG A N 1
ATOM 778 C CA . ARG A 1 107 ? -2.445 13.356 21.756 1.00 68.44 107 ARG A CA 1
ATOM 779 C C . ARG A 1 107 ? -3.549 12.426 21.283 1.00 68.44 107 ARG A C 1
ATOM 781 O O . ARG A 1 107 ? -3.617 12.102 20.100 1.00 68.44 107 ARG A O 1
ATOM 788 N N . LEU A 1 108 ? -4.399 11.983 22.208 1.00 65.12 108 LEU A N 1
ATOM 789 C CA . LEU A 1 108 ? -5.620 11.287 21.822 1.00 65.12 108 LEU A CA 1
ATOM 790 C C . LEU A 1 108 ? -6.425 12.230 20.917 1.00 65.12 108 LEU A C 1
ATOM 792 O O . LEU A 1 108 ? -6.602 13.393 21.296 1.00 65.12 108 LEU A O 1
ATOM 796 N N . PRO A 1 109 ? -6.875 11.770 19.736 1.00 65.56 109 PRO A N 1
ATOM 797 C CA . PRO A 1 109 ? -7.691 12.603 18.870 1.00 65.56 109 PRO A CA 1
ATOM 798 C C . PRO A 1 109 ? -8.936 13.039 19.642 1.00 65.56 109 PRO A C 1
ATOM 800 O O . PRO A 1 109 ? -9.565 12.234 20.331 1.00 65.56 109 PRO A O 1
ATOM 803 N N . GLU A 1 110 ? -9.287 14.322 19.541 1.00 70.06 110 GLU A N 1
ATOM 804 C CA . GLU A 1 110 ? -10.477 14.857 20.213 1.00 70.06 110 GLU A CA 1
ATOM 805 C C . GLU A 1 110 ? -11.768 14.221 19.672 1.00 70.06 110 GLU A C 1
ATOM 807 O O . GLU A 1 110 ? -12.796 14.275 20.348 1.00 70.06 110 GLU A O 1
ATOM 812 N N . ALA A 1 111 ? -11.712 13.612 18.476 1.00 72.62 111 ALA A N 1
ATOM 813 C CA . ALA A 1 111 ? -12.809 12.920 17.813 1.00 72.62 111 ALA A CA 1
ATOM 814 C C . ALA A 1 111 ? -14.087 13.769 17.787 1.00 72.62 111 ALA A C 1
ATOM 816 O O . ALA A 1 111 ? -15.197 13.266 17.973 1.00 72.62 111 ALA A O 1
ATOM 817 N N . LYS A 1 112 ? -13.947 15.082 17.546 1.00 75.12 112 LYS A N 1
ATOM 818 C CA . LYS A 1 112 ? -15.079 16.026 17.535 1.00 75.12 112 LYS A CA 1
ATOM 819 C C . LYS A 1 112 ? -16.089 15.659 16.459 1.00 75.12 112 LYS A C 1
ATOM 821 O O . LYS A 1 112 ? -17.288 15.835 16.652 1.00 75.12 112 LYS A O 1
ATOM 826 N N . TRP A 1 113 ? -15.614 15.104 15.347 1.00 75.94 113 TRP A N 1
ATOM 827 C CA . TRP A 1 113 ? -16.468 14.576 14.288 1.00 75.94 113 TRP A CA 1
ATOM 828 C C . TRP A 1 113 ? -17.259 13.333 14.720 1.00 75.94 113 TRP A C 1
ATOM 830 O O . TRP A 1 113 ? -18.322 13.078 14.164 1.00 75.94 113 TRP A O 1
ATOM 840 N N . ALA A 1 114 ? -16.779 12.572 15.708 1.00 74.00 114 ALA A N 1
ATOM 841 C CA . ALA A 1 114 ? -17.444 11.378 16.224 1.00 74.00 114 ALA A CA 1
ATOM 842 C C . ALA A 1 114 ? -18.493 11.706 17.300 1.00 74.00 114 ALA A C 1
ATOM 844 O O . ALA A 1 114 ? -19.230 10.819 17.740 1.00 74.00 114 ALA A O 1
ATOM 845 N N . VAL A 1 115 ? -18.592 12.970 17.731 1.00 76.50 115 VAL A N 1
ATOM 846 C CA . VAL A 1 115 ? -19.625 13.415 18.671 1.00 76.50 115 VAL A CA 1
ATOM 847 C C . VAL A 1 115 ? -20.993 13.205 18.031 1.00 76.50 115 VAL A C 1
ATOM 849 O O . VAL A 1 115 ? -21.303 13.768 16.985 1.00 76.50 115 VAL A O 1
ATOM 852 N N . GLY A 1 116 ? -21.807 12.368 18.673 1.00 72.56 116 GLY A N 1
ATOM 853 C CA . GLY A 1 116 ? -23.113 11.971 18.159 1.00 72.56 116 GLY A CA 1
ATOM 854 C C . GLY A 1 116 ? -23.085 10.777 17.205 1.00 72.56 116 GLY A C 1
ATOM 855 O O . GLY A 1 116 ? -24.153 10.274 16.899 1.00 72.56 116 GLY A O 1
ATOM 856 N N . ALA A 1 117 ? -21.920 10.249 16.804 1.00 76.44 117 ALA A N 1
ATOM 857 C CA . ALA A 1 117 ? -21.858 9.056 15.951 1.00 76.44 117 ALA A CA 1
ATOM 858 C C . ALA A 1 117 ? -22.540 7.850 16.614 1.00 76.44 117 ALA A C 1
ATOM 860 O O . ALA A 1 117 ? -23.272 7.097 15.975 1.00 76.44 117 ALA A O 1
ATOM 861 N N . VAL A 1 118 ? -22.350 7.710 17.924 1.00 77.50 118 VAL A N 1
ATOM 862 C CA . VAL A 1 118 ? -23.036 6.713 18.741 1.00 77.50 118 VAL A CA 1
ATOM 863 C C . VAL A 1 118 ? -24.170 7.390 19.506 1.00 77.50 118 VAL A C 1
ATOM 865 O O . VAL A 1 118 ? -23.927 8.259 20.344 1.00 77.50 118 VAL A O 1
ATOM 868 N N . ASP A 1 119 ? -25.408 6.962 19.255 1.00 80.62 119 ASP A N 1
ATOM 869 C CA . ASP A 1 119 ? -26.567 7.439 20.008 1.00 80.62 119 ASP A CA 1
ATOM 870 C C . ASP A 1 119 ? -26.499 6.933 21.462 1.00 80.62 119 ASP A C 1
ATOM 872 O O . ASP A 1 119 ? -26.643 5.740 21.761 1.00 80.62 119 ASP A O 1
ATOM 876 N N . ALA A 1 120 ? -26.296 7.870 22.390 1.00 79.94 120 ALA A N 1
ATOM 877 C CA . ALA A 1 120 ? -26.223 7.597 23.819 1.00 79.94 120 ALA A CA 1
ATOM 878 C C . ALA A 1 120 ? -27.509 6.957 24.370 1.00 79.94 120 ALA A C 1
ATOM 880 O O . ALA A 1 120 ? -27.444 6.217 25.354 1.00 79.94 120 ALA A O 1
ATOM 881 N N . ALA A 1 121 ? -28.670 7.205 23.756 1.00 83.19 121 ALA A N 1
ATOM 882 C CA . ALA A 1 121 ? -29.923 6.560 24.127 1.00 83.19 121 ALA A CA 1
ATOM 883 C C . ALA A 1 121 ? -29.923 5.074 23.744 1.00 83.19 121 ALA A C 1
ATOM 885 O O . ALA A 1 121 ? -30.357 4.247 24.549 1.00 83.19 121 ALA A O 1
ATOM 886 N N . LEU A 1 122 ? -29.389 4.714 22.572 1.00 81.00 122 LEU A N 1
ATOM 887 C CA . LEU A 1 122 ? -29.258 3.317 22.145 1.00 81.00 122 LEU A CA 1
ATOM 888 C C . LEU A 1 122 ? -28.237 2.556 22.999 1.00 81.00 122 LEU A C 1
ATOM 890 O O . LEU A 1 122 ? -28.529 1.457 23.472 1.00 81.00 122 LEU A O 1
ATOM 894 N N . VAL A 1 123 ? -27.085 3.166 23.299 1.00 80.00 123 VAL A N 1
ATOM 895 C CA . VAL A 1 123 ? -26.098 2.575 24.224 1.00 80.00 123 VAL A CA 1
ATOM 896 C C . VAL A 1 123 ? -26.690 2.398 25.617 1.00 80.00 123 VAL A C 1
ATOM 898 O O . VAL A 1 123 ? -26.509 1.357 26.247 1.00 80.00 123 VAL A O 1
ATOM 901 N N . ARG A 1 124 ? -27.453 3.383 26.102 1.00 84.44 124 ARG A N 1
ATOM 902 C CA . ARG A 1 124 ? -28.137 3.277 27.391 1.00 84.44 124 ARG A CA 1
ATOM 903 C C . ARG A 1 124 ? -29.151 2.133 27.386 1.00 84.44 124 ARG A C 1
ATOM 905 O O . ARG A 1 124 ? -29.145 1.346 28.322 1.00 84.44 124 ARG A O 1
ATOM 912 N N . LYS A 1 125 ? -29.958 1.969 26.333 1.00 83.44 125 LYS A N 1
ATOM 913 C CA . LYS A 1 125 ? -30.878 0.821 26.193 1.00 83.44 125 LYS A CA 1
ATOM 914 C C . LYS A 1 125 ? -30.150 -0.528 26.186 1.00 83.44 125 LYS A C 1
ATOM 916 O O . LYS A 1 125 ? -30.677 -1.505 26.713 1.00 83.44 125 LYS A O 1
ATOM 921 N N . LEU A 1 126 ? -28.940 -0.577 25.633 1.00 81.25 126 LEU A N 1
ATOM 922 C CA . LEU A 1 126 ? -28.122 -1.787 25.591 1.00 81.25 126 LEU A CA 1
ATOM 923 C C . LEU A 1 126 ? -27.519 -2.136 26.963 1.00 81.25 126 LEU A C 1
ATOM 925 O O . LEU A 1 126 ? -27.552 -3.294 27.372 1.00 81.25 126 LEU A O 1
ATOM 929 N N . VAL A 1 127 ? -26.996 -1.138 27.684 1.00 81.00 127 VAL A N 1
ATOM 930 C CA . VAL A 1 127 ? -26.205 -1.329 28.915 1.00 81.00 127 VAL A CA 1
ATOM 931 C C . VAL A 1 127 ? -27.045 -1.236 30.195 1.00 81.00 127 VAL A C 1
ATOM 933 O O . VAL A 1 127 ? -26.744 -1.912 31.178 1.00 81.00 127 VAL A O 1
ATOM 936 N N . SER A 1 128 ? -28.116 -0.437 30.220 1.00 83.88 128 SER A N 1
ATOM 937 C CA . SER A 1 128 ? -28.957 -0.266 31.415 1.00 83.88 128 SER A CA 1
ATOM 938 C C . SER A 1 128 ? -29.523 -1.578 31.970 1.00 83.88 128 SER A C 1
ATOM 940 O O . SER A 1 128 ? -29.454 -1.739 33.187 1.00 83.88 128 SER A O 1
ATOM 942 N N . PRO A 1 129 ? -30.010 -2.535 31.154 1.00 82.44 129 PRO A N 1
ATOM 943 C CA . PRO A 1 129 ? -30.470 -3.826 31.667 1.00 82.44 129 PRO A CA 1
ATOM 944 C C . PRO A 1 129 ? -29.355 -4.628 32.350 1.00 82.44 129 PRO A C 1
ATOM 946 O O . PRO A 1 129 ? -29.591 -5.252 33.379 1.00 82.44 129 PRO A O 1
ATOM 949 N N . VAL A 1 130 ? -28.125 -4.554 31.828 1.00 82.62 130 VAL A N 1
ATOM 950 C CA . VAL A 1 130 ? -26.947 -5.224 32.404 1.00 82.62 130 VAL A CA 1
ATOM 951 C C . VAL A 1 130 ? -26.616 -4.634 33.775 1.00 82.62 130 VAL A C 1
ATOM 953 O O . VAL A 1 130 ? -26.452 -5.368 34.745 1.00 82.62 130 VAL A O 1
ATOM 956 N N . ILE A 1 131 ? -26.589 -3.302 33.889 1.00 80.38 131 ILE A N 1
ATOM 957 C CA . ILE A 1 131 ? -26.352 -2.617 35.170 1.00 80.38 131 ILE A CA 1
ATOM 958 C C . ILE A 1 131 ? -27.473 -2.930 36.170 1.00 80.38 131 ILE A C 1
ATOM 960 O O . ILE A 1 131 ? -27.195 -3.189 37.339 1.00 80.38 131 ILE A O 1
ATOM 964 N N . GLN A 1 132 ? -28.733 -2.932 35.727 1.00 80.56 132 GLN A N 1
ATOM 965 C CA . GLN A 1 132 ? -29.877 -3.255 36.581 1.00 80.56 132 GLN A CA 1
ATOM 966 C C . GLN A 1 132 ? -29.801 -4.687 37.112 1.00 80.56 132 GLN A C 1
ATOM 968 O O . GLN A 1 132 ? -29.965 -4.883 38.314 1.00 80.56 132 GLN A O 1
ATOM 973 N N . ASP A 1 133 ? -29.502 -5.673 36.263 1.00 79.56 133 ASP A N 1
ATOM 974 C CA . ASP A 1 133 ? -29.373 -7.068 36.694 1.00 79.56 133 ASP A CA 1
ATOM 975 C C . ASP A 1 133 ? -28.223 -7.246 37.697 1.00 79.56 133 ASP A C 1
ATOM 977 O O . ASP A 1 133 ? -28.362 -7.920 38.716 1.00 79.56 133 ASP A O 1
ATOM 981 N N . ILE A 1 134 ? -27.107 -6.553 37.484 1.00 79.31 134 ILE A N 1
ATOM 982 C CA . ILE A 1 134 ? -25.944 -6.597 38.378 1.00 79.31 134 ILE A CA 1
ATOM 983 C C . ILE A 1 134 ? -26.246 -5.957 39.735 1.00 79.31 134 ILE A C 1
ATOM 985 O O . ILE A 1 134 ? -25.921 -6.538 40.772 1.00 79.31 134 ILE A O 1
ATOM 989 N N . LEU A 1 135 ? -26.934 -4.813 39.751 1.00 76.50 135 LEU A N 1
ATOM 990 C CA . LEU A 1 135 ? -27.398 -4.176 40.986 1.00 76.50 135 LEU A CA 1
ATOM 991 C C . LEU A 1 135 ? -28.441 -5.036 41.716 1.00 76.50 135 LEU A C 1
ATOM 993 O O . LEU A 1 135 ? -28.425 -5.104 42.944 1.00 76.50 135 LEU A O 1
ATOM 997 N N . LEU A 1 136 ? -29.312 -5.740 40.987 1.00 79.56 136 LEU A N 1
ATOM 998 C CA . LEU A 1 136 ? -30.274 -6.681 41.566 1.00 79.56 136 LEU A CA 1
ATOM 999 C C . LEU A 1 136 ? -29.579 -7.913 42.162 1.00 79.56 136 LEU A C 1
ATOM 1001 O O . LEU A 1 136 ? -29.938 -8.343 43.259 1.00 79.56 136 LEU A O 1
ATOM 1005 N N . ARG A 1 137 ? -28.568 -8.472 41.487 1.00 76.56 137 ARG A N 1
ATOM 1006 C CA . ARG A 1 137 ? -27.745 -9.577 42.012 1.00 76.56 137 ARG A CA 1
ATOM 1007 C C . ARG A 1 137 ? -26.964 -9.152 43.252 1.00 76.56 137 ARG A C 1
ATOM 1009 O O . ARG A 1 137 ? -26.902 -9.918 44.210 1.00 76.56 137 ARG A O 1
ATOM 1016 N N . PHE A 1 138 ? -26.432 -7.930 43.268 1.00 77.06 138 PHE A N 1
ATOM 1017 C CA . PHE A 1 138 ? -25.812 -7.350 44.458 1.00 77.06 138 PHE A CA 1
ATOM 1018 C C . PHE A 1 138 ? -26.814 -7.218 45.608 1.00 77.06 138 PHE A C 1
ATOM 1020 O O . PHE A 1 138 ? -26.558 -7.720 46.699 1.00 77.06 138 PHE A O 1
ATOM 1027 N N . ALA A 1 139 ? -27.990 -6.633 45.357 1.00 75.62 139 ALA A N 1
ATOM 1028 C CA . ALA A 1 139 ? -29.031 -6.458 46.368 1.00 75.62 139 ALA A CA 1
ATOM 1029 C C . ALA A 1 139 ? -29.502 -7.793 46.971 1.00 75.62 139 ALA A C 1
ATOM 1031 O O . ALA A 1 139 ? -29.736 -7.870 48.173 1.00 75.62 139 ALA A O 1
ATOM 1032 N N . LYS A 1 140 ? -29.573 -8.861 46.163 1.00 76.19 140 LYS A N 1
ATOM 1033 C CA . LYS A 1 140 ? -29.879 -10.227 46.627 1.00 76.19 140 LYS A CA 1
ATOM 1034 C C . LYS A 1 140 ? -28.772 -10.851 47.485 1.00 76.19 140 LYS A C 1
ATOM 1036 O O . LYS A 1 140 ? -29.065 -11.735 48.281 1.00 76.19 140 LYS A O 1
ATOM 1041 N N . ARG A 1 141 ? -27.515 -10.426 47.320 1.00 72.06 141 ARG A N 1
ATOM 1042 C CA . ARG A 1 141 ? -26.364 -10.901 48.112 1.00 72.06 141 ARG A CA 1
ATOM 1043 C C . ARG A 1 141 ? -26.174 -10.132 49.420 1.00 72.06 141 ARG A C 1
ATOM 1045 O O . ARG A 1 141 ? -25.409 -10.581 50.272 1.00 72.06 141 ARG A O 1
ATOM 1052 N N . LEU A 1 142 ? -26.844 -8.992 49.596 1.00 71.88 142 LEU A N 1
ATOM 1053 C CA . LEU A 1 142 ? -26.770 -8.239 50.842 1.00 71.88 142 LEU A CA 1
ATOM 1054 C C . LEU A 1 142 ? -27.434 -9.038 51.979 1.00 71.88 142 LEU A C 1
ATOM 1056 O O . LEU A 1 142 ? -28.567 -9.497 51.821 1.00 71.88 142 LEU A O 1
ATOM 1060 N N . PRO A 1 143 ? -26.776 -9.179 53.144 1.00 58.06 143 PRO A N 1
ATOM 1061 C CA . PRO A 1 143 ? -27.353 -9.834 54.310 1.00 58.06 143 PRO A CA 1
ATOM 1062 C C . PRO A 1 143 ? -28.378 -8.899 54.970 1.00 58.06 143 PRO A C 1
ATOM 1064 O O . PRO A 1 143 ? -28.110 -8.303 56.011 1.00 58.06 143 PRO A O 1
ATOM 1067 N N . ILE A 1 144 ? -29.542 -8.726 54.340 1.00 59.16 144 ILE A N 1
ATOM 1068 C CA . ILE A 1 144 ? -30.658 -7.950 54.890 1.00 59.16 144 ILE A CA 1
ATOM 1069 C C . ILE A 1 144 ? -31.431 -8.856 55.861 1.00 59.16 144 ILE A C 1
ATOM 1071 O O . ILE A 1 144 ? -31.992 -9.870 55.427 1.00 59.16 144 ILE A O 1
ATOM 1075 N N . PRO A 1 145 ? -31.497 -8.522 57.164 1.00 44.91 145 PRO A N 1
ATOM 1076 C CA . PRO A 1 145 ? -32.281 -9.288 58.126 1.00 44.91 145 PRO A CA 1
ATOM 1077 C C . PRO A 1 145 ? -33.753 -9.343 57.686 1.00 44.91 145 PRO A C 1
ATOM 1079 O O . PRO A 1 145 ? -34.404 -8.307 57.577 1.00 44.91 145 PRO A O 1
ATOM 1082 N N . GLY A 1 146 ? -34.263 -10.548 57.408 1.00 52.41 146 GLY A N 1
ATOM 1083 C CA . GLY A 1 146 ? -35.658 -10.789 57.009 1.00 52.41 146 GLY A CA 1
ATOM 1084 C C . GLY A 1 146 ? -35.910 -11.129 55.532 1.00 52.41 146 GLY A C 1
ATOM 1085 O O . GLY A 1 146 ? -37.058 -11.388 55.188 1.00 52.41 146 GLY A O 1
ATOM 1086 N N . LEU A 1 147 ? -34.883 -11.174 54.668 1.00 47.34 147 LEU A N 1
ATOM 1087 C CA . LEU A 1 147 ? -35.021 -11.607 53.258 1.00 47.34 147 LEU A CA 1
ATOM 1088 C C . LEU A 1 147 ? -34.296 -12.919 52.914 1.00 47.34 147 LEU A C 1
ATOM 1090 O O . LEU A 1 147 ? -34.504 -13.462 51.834 1.00 47.34 147 LEU A O 1
ATOM 1094 N N . SER A 1 148 ? -33.484 -13.458 53.823 1.00 40.66 148 SER A N 1
ATOM 1095 C CA . SER A 1 148 ? -32.771 -14.727 53.643 1.00 40.66 148 SER A CA 1
ATOM 1096 C C . SER A 1 148 ? -33.347 -15.804 54.569 1.00 40.66 148 SER A C 1
ATOM 1098 O O . SER A 1 148 ? -32.789 -16.088 55.630 1.00 40.66 148 SER A O 1
ATOM 1100 N N . GLY A 1 149 ? -34.498 -16.359 54.197 1.00 35.78 149 GLY A N 1
ATOM 1101 C CA . GLY A 1 149 ? -35.026 -17.601 54.758 1.00 35.78 149 GLY A CA 1
ATOM 1102 C C . GLY A 1 149 ? -35.268 -18.580 53.616 1.00 35.78 149 GLY A C 1
ATOM 1103 O O . GLY A 1 149 ? -35.953 -18.230 52.659 1.00 35.78 149 GLY A O 1
ATOM 1104 N N . ASP A 1 150 ? -34.664 -19.763 53.699 1.00 41.88 150 ASP A N 1
ATOM 1105 C CA . ASP A 1 150 ? -34.825 -20.857 52.739 1.00 41.88 150 ASP A CA 1
ATOM 1106 C C . ASP A 1 150 ? -36.306 -21.234 52.548 1.00 41.88 150 ASP A C 1
ATOM 1108 O O . ASP A 1 150 ? -36.996 -21.585 53.506 1.00 41.88 150 ASP A O 1
ATOM 1112 N N . GLY A 1 151 ? -36.786 -21.199 51.300 1.00 30.27 151 GLY A N 1
ATOM 1113 C CA . GLY A 1 151 ? -38.090 -21.739 50.896 1.00 30.27 151 GLY A CA 1
ATOM 1114 C C . GLY A 1 151 ? -38.570 -21.219 49.527 1.00 30.27 151 GLY A C 1
ATOM 1115 O O . GLY A 1 151 ? -38.456 -20.021 49.272 1.00 30.27 151 GLY A O 1
ATOM 1116 N N . PRO A 1 152 ? -39.094 -22.072 48.619 1.00 54.59 152 PRO A N 1
ATOM 1117 C CA . PRO A 1 152 ? -39.399 -21.681 47.244 1.00 54.59 152 PRO A CA 1
ATOM 1118 C C . PRO A 1 152 ? -40.816 -21.107 47.108 1.00 54.59 152 PRO A C 1
ATOM 1120 O O . PRO A 1 152 ? -41.776 -21.774 47.477 1.00 54.59 152 PRO A O 1
ATOM 1123 N N . SER A 1 153 ? -40.956 -19.929 46.488 1.00 36.06 153 SER A N 1
ATOM 1124 C CA . SER A 1 153 ? -42.162 -19.534 45.733 1.00 36.06 153 SER A CA 1
ATOM 1125 C C . SER A 1 153 ? -42.010 -18.139 45.110 1.00 36.06 153 SER A C 1
ATOM 1127 O O . SER A 1 153 ? -41.925 -17.138 45.816 1.00 36.06 153 SER A O 1
ATOM 1129 N N . ILE A 1 154 ? -42.030 -18.088 43.778 1.00 42.81 154 ILE A N 1
ATOM 1130 C CA . ILE A 1 154 ? -42.575 -16.973 42.974 1.00 42.81 154 ILE A CA 1
ATOM 1131 C C . ILE A 1 154 ? -44.106 -17.204 42.963 1.00 42.81 154 ILE A C 1
ATOM 1133 O O . ILE A 1 154 ? -44.477 -18.373 42.813 1.00 42.81 154 ILE A O 1
ATOM 1137 N N . PRO A 1 155 ? -45.001 -16.214 43.205 1.00 46.12 155 PRO A N 1
ATOM 1138 C CA . PRO A 1 155 ? -45.256 -15.027 42.354 1.00 46.12 155 PRO A CA 1
ATOM 1139 C C . PRO A 1 155 ? -45.413 -13.721 43.176 1.00 46.12 155 PRO A C 1
ATOM 1141 O O . PRO A 1 155 ? -45.526 -13.765 44.393 1.00 46.12 155 PRO A O 1
ATOM 1144 N N . ASP A 1 156 ? -45.346 -12.490 42.667 1.00 40.16 156 ASP A N 1
ATOM 1145 C CA . ASP A 1 156 ? -45.974 -11.876 41.490 1.00 40.16 156 ASP A CA 1
ATOM 1146 C C . ASP A 1 156 ? -45.278 -10.499 41.219 1.00 40.16 156 ASP A C 1
ATOM 1148 O O . ASP A 1 156 ? -44.574 -9.982 42.100 1.00 40.16 156 ASP A O 1
ATOM 1152 N N . PRO A 1 157 ? -45.436 -9.889 40.028 1.00 51.19 157 PRO A N 1
ATOM 1153 C CA . PRO A 1 157 ? -44.810 -8.656 39.572 1.00 51.19 157 PRO A CA 1
ATOM 1154 C C . PRO A 1 157 ? -45.552 -7.406 40.098 1.00 51.19 157 PRO A C 1
ATOM 1156 O O . PRO A 1 157 ? -46.628 -7.482 40.674 1.00 51.19 157 PRO A O 1
ATOM 1159 N N . LEU A 1 158 ? -44.984 -6.212 39.902 1.00 47.94 158 LEU A N 1
ATOM 1160 C CA . LEU A 1 158 ? -45.679 -4.912 40.062 1.00 47.94 158 LEU A CA 1
ATOM 1161 C C . LEU A 1 158 ? -46.120 -4.455 41.482 1.00 47.94 158 LEU A C 1
ATOM 1163 O O . LEU A 1 158 ? -46.906 -3.519 41.598 1.00 47.94 158 LEU A O 1
ATOM 1167 N N . GLY A 1 159 ? -45.566 -4.995 42.576 1.00 40.53 159 GLY A N 1
ATOM 1168 C CA . GLY A 1 159 ? -45.955 -4.605 43.952 1.00 40.53 159 GLY A CA 1
ATOM 1169 C C . GLY A 1 159 ? -44.977 -3.748 44.784 1.00 40.53 159 GLY A C 1
ATOM 1170 O O . GLY A 1 159 ? -45.278 -3.422 45.934 1.00 40.53 159 GLY A O 1
ATOM 1171 N N . LEU A 1 160 ? -43.800 -3.379 44.263 1.00 46.88 160 LEU A N 1
ATOM 1172 C CA . LEU A 1 160 ? -42.647 -2.883 45.051 1.00 46.88 160 LEU A CA 1
ATOM 1173 C C . LEU A 1 160 ? -42.718 -1.410 45.527 1.00 46.88 160 LEU A C 1
ATOM 1175 O O . LEU A 1 160 ? -41.691 -0.781 45.757 1.00 46.88 160 LEU A O 1
ATOM 1179 N N . GLY A 1 161 ? -43.916 -0.844 45.704 1.00 42.00 161 GLY A N 1
ATOM 1180 C CA . GLY A 1 161 ? -44.092 0.560 46.111 1.00 42.00 161 GLY A CA 1
ATOM 1181 C C . GLY A 1 161 ? -44.432 0.804 47.587 1.00 42.00 161 GLY A C 1
ATOM 1182 O O . GLY A 1 161 ? -44.236 1.913 48.075 1.00 42.00 161 GLY A O 1
ATOM 1183 N N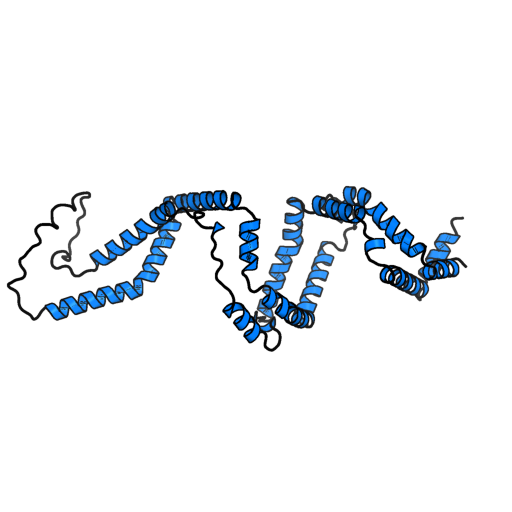 . LYS A 1 162 ? -44.962 -0.187 48.321 1.00 39.28 162 LYS A N 1
ATOM 1184 C CA . LYS A 1 162 ? -45.611 0.081 49.626 1.00 39.28 162 LYS A CA 1
ATOM 1185 C C . LYS A 1 162 ? -44.864 -0.377 50.878 1.00 39.28 162 LYS A C 1
ATOM 1187 O O . LYS A 1 162 ? -45.129 0.169 51.937 1.00 39.28 162 LYS A O 1
ATOM 1192 N N . LYS A 1 163 ? -43.906 -1.306 50.792 1.00 45.69 163 LYS A N 1
ATOM 1193 C CA . LYS A 1 163 ? -43.224 -1.842 51.993 1.00 45.69 163 LYS A CA 1
ATOM 1194 C C . LYS A 1 163 ? -41.898 -1.162 52.359 1.00 45.69 163 LYS A C 1
ATOM 1196 O O . LYS A 1 163 ? -41.337 -1.473 53.399 1.00 45.69 163 LYS A O 1
ATOM 1201 N N . PHE A 1 164 ? -41.431 -0.196 51.566 1.00 44.34 164 PHE A N 1
ATOM 1202 C CA . PHE A 1 164 ? -40.235 0.596 51.894 1.00 44.34 164 PHE A CA 1
ATOM 1203 C C . PHE A 1 164 ? -40.512 1.813 52.793 1.00 44.34 164 PHE A C 1
ATOM 1205 O O . PHE A 1 164 ? -39.565 2.421 53.281 1.00 44.34 164 PHE A O 1
ATOM 1212 N N . ARG A 1 165 ? -41.782 2.179 53.033 1.00 41.81 165 ARG A N 1
ATOM 1213 C CA . ARG A 1 165 ? -42.127 3.374 53.825 1.00 41.81 165 ARG A CA 1
ATOM 1214 C C . ARG A 1 165 ? -42.298 3.112 55.324 1.00 41.81 165 ARG A C 1
ATOM 1216 O O . ARG A 1 165 ? -42.101 4.035 56.103 1.00 41.81 165 ARG A O 1
ATOM 1223 N N . ASP A 1 166 ? -42.551 1.865 55.719 1.00 37.97 166 ASP A N 1
ATOM 1224 C CA . ASP A 1 166 ? -42.835 1.507 57.119 1.00 37.97 166 ASP A CA 1
ATOM 1225 C C . ASP A 1 166 ? -41.636 0.878 57.855 1.00 37.97 166 ASP A C 1
ATOM 1227 O O . ASP A 1 166 ? -41.760 0.427 58.988 1.00 37.97 166 ASP A O 1
ATOM 1231 N N . ALA A 1 167 ? -40.440 0.890 57.257 1.00 43.34 167 ALA A N 1
ATOM 1232 C CA . ALA A 1 167 ? -39.208 0.428 57.906 1.00 43.34 167 ALA A CA 1
ATOM 1233 C C . ALA A 1 167 ? -38.500 1.530 58.726 1.00 43.34 167 ALA A C 1
ATOM 1235 O O . ALA A 1 167 ? -37.288 1.480 58.939 1.00 43.34 167 ALA A O 1
ATOM 1236 N N . ALA A 1 168 ? -39.242 2.534 59.200 1.00 39.97 168 ALA A N 1
ATOM 1237 C CA . ALA A 1 168 ? -38.754 3.486 60.188 1.00 39.97 168 ALA A CA 1
ATOM 1238 C C . ALA A 1 168 ? -39.025 2.936 61.602 1.00 39.97 168 ALA A C 1
ATOM 1240 O O . ALA A 1 168 ? -40.045 3.235 62.212 1.00 39.97 168 ALA A O 1
ATOM 1241 N N . SER A 1 169 ? -38.047 2.183 62.119 1.00 38.34 169 SER A N 1
ATOM 1242 C CA . SER A 1 169 ? -37.922 1.663 63.499 1.00 38.34 169 SER A CA 1
ATOM 1243 C C . SER A 1 169 ? -38.775 0.428 63.842 1.00 38.34 169 SER A C 1
ATOM 1245 O O . SER A 1 169 ? -39.998 0.498 63.894 1.00 38.34 169 SER A O 1
ATOM 1247 N N . PRO A 1 170 ? -38.111 -0.701 64.168 1.00 41.97 170 PRO A N 1
ATOM 1248 C CA . PRO A 1 170 ? -37.595 -0.852 65.528 1.00 41.97 170 PRO A CA 1
ATOM 1249 C C . PRO A 1 170 ? -3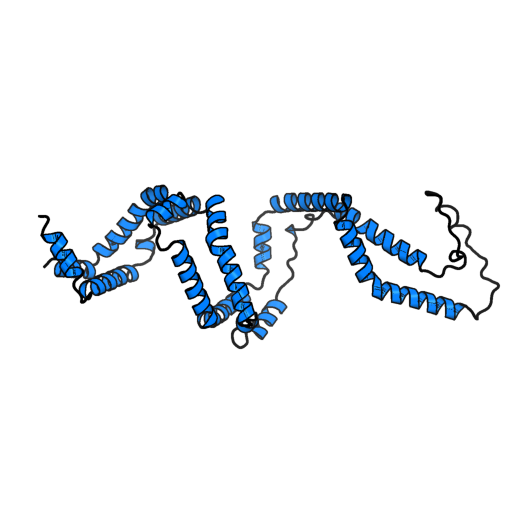6.163 -1.412 65.553 1.00 41.97 170 PRO A C 1
ATOM 1251 O O . PRO A 1 170 ? -35.930 -2.601 65.359 1.00 41.97 170 PRO A O 1
ATOM 1254 N N . LEU A 1 171 ? -35.188 -0.548 65.845 1.00 42.62 171 LEU A N 1
ATOM 1255 C CA . LEU A 1 171 ? -33.789 -0.941 66.072 1.00 42.62 171 LEU A CA 1
ATOM 1256 C C . LEU A 1 171 ? -33.208 -0.258 67.322 1.00 42.62 171 LEU A C 1
ATOM 1258 O O . LEU A 1 171 ? -32.033 0.083 67.375 1.00 42.62 171 LEU A O 1
ATOM 1262 N N . SER A 1 172 ? -34.040 -0.046 68.348 1.00 39.09 172 SER A N 1
ATOM 1263 C CA . SER A 1 172 ? -33.629 0.580 69.615 1.00 39.09 172 SER A CA 1
ATOM 1264 C C . SER A 1 172 ? -33.363 -0.410 70.759 1.00 39.09 172 SER A C 1
ATOM 1266 O O . SER A 1 172 ? -33.044 0.024 71.861 1.00 39.09 172 SER A O 1
ATOM 1268 N N . GLY A 1 173 ? -33.454 -1.727 70.531 1.00 38.66 173 GLY A N 1
ATOM 1269 C CA . GLY A 1 173 ? -33.529 -2.700 71.632 1.00 38.66 173 GLY A CA 1
ATOM 1270 C C . GLY A 1 173 ? -32.619 -3.929 71.588 1.00 38.66 173 GLY A C 1
ATOM 1271 O O . GLY A 1 173 ? -32.797 -4.792 72.439 1.00 38.66 173 GLY A O 1
ATOM 1272 N N . MET A 1 174 ? -31.664 -4.060 70.654 1.00 38.84 174 MET A N 1
ATOM 1273 C CA . MET A 1 174 ? -30.829 -5.275 70.575 1.00 38.84 174 MET A CA 1
ATOM 1274 C C . MET A 1 174 ? -29.336 -4.976 70.366 1.00 38.84 174 MET A C 1
ATOM 1276 O O . MET A 1 174 ? -28.798 -4.992 69.266 1.00 38.84 174 MET A O 1
ATOM 1280 N N . GLY A 1 175 ? -28.701 -4.659 71.498 1.00 35.16 175 GLY A N 1
ATOM 1281 C CA . GLY A 1 175 ? -27.330 -4.985 71.912 1.00 35.16 175 GLY A CA 1
ATOM 1282 C C . GLY A 1 175 ? -26.208 -5.109 70.871 1.00 35.16 175 GLY A C 1
ATOM 1283 O O . GLY A 1 175 ? -26.019 -6.165 70.280 1.00 35.16 175 GLY A O 1
ATOM 1284 N N . LYS A 1 176 ? -25.394 -4.045 70.795 1.00 43.56 176 LYS A N 1
ATOM 1285 C CA . LYS A 1 176 ? -23.919 -3.873 70.655 1.00 43.56 176 LYS A CA 1
ATOM 1286 C C . LYS A 1 176 ? -22.930 -5.037 70.355 1.00 43.56 176 LYS A C 1
ATOM 1288 O O . LYS A 1 176 ? -21.749 -4.745 70.214 1.00 43.56 176 LYS A O 1
ATOM 1293 N N . GLY A 1 177 ? -23.329 -6.300 70.209 1.00 41.50 177 GLY A N 1
ATOM 1294 C CA . GLY A 1 177 ? -22.447 -7.433 69.866 1.00 41.50 177 GLY A CA 1
ATOM 1295 C C . GLY A 1 177 ? -22.525 -7.913 68.409 1.00 41.50 177 GLY A C 1
ATOM 1296 O O . GLY A 1 177 ? -21.644 -8.640 67.962 1.00 41.50 177 GLY A O 1
ATOM 1297 N N . LEU A 1 178 ? -23.547 -7.499 67.648 1.00 47.28 178 LEU A N 1
ATOM 1298 C CA . LEU A 1 178 ? -23.784 -7.951 66.264 1.00 47.28 178 LEU A CA 1
ATOM 1299 C C . LEU A 1 178 ? -23.353 -6.945 65.180 1.00 47.28 178 LEU A C 1
ATOM 1301 O O . LEU A 1 178 ? -23.161 -7.342 64.031 1.00 47.28 178 LEU A O 1
ATOM 1305 N N . MET A 1 179 ? -23.137 -5.670 65.527 1.00 46.94 179 MET A N 1
ATOM 1306 C CA . MET A 1 179 ? -22.804 -4.614 64.554 1.00 46.94 179 MET A CA 1
ATOM 1307 C C . MET A 1 179 ? -21.472 -4.868 63.832 1.00 46.94 179 MET A C 1
ATOM 1309 O O . MET A 1 179 ? -21.423 -4.824 62.609 1.00 46.94 179 MET A O 1
ATOM 1313 N N . GLY A 1 180 ? -20.425 -5.289 64.550 1.00 50.88 180 GLY A N 1
ATOM 1314 C CA . GLY A 1 180 ? -19.134 -5.603 63.924 1.00 50.88 180 GLY A CA 1
ATOM 1315 C C . GLY A 1 180 ? -19.160 -6.829 62.998 1.00 50.88 180 GLY A C 1
ATOM 1316 O O . GLY A 1 180 ? -18.295 -6.964 62.137 1.00 50.88 180 GLY A O 1
ATOM 1317 N N . GLY A 1 181 ? -20.137 -7.729 63.158 1.00 55.06 181 GLY A N 1
ATOM 1318 C CA . GLY A 1 181 ? -20.322 -8.893 62.288 1.00 55.06 181 GLY A CA 1
ATOM 1319 C C . GLY A 1 181 ? -21.088 -8.558 61.009 1.00 55.06 181 GLY A C 1
ATOM 1320 O O . GLY A 1 181 ? -20.751 -9.079 59.948 1.00 55.06 181 GLY A O 1
ATOM 1321 N N . VAL A 1 182 ? -22.084 -7.672 61.096 1.00 58.56 182 VAL A N 1
ATOM 1322 C CA . VAL A 1 182 ? -22.824 -7.161 59.931 1.00 58.56 182 VAL A CA 1
ATOM 1323 C C . VAL A 1 182 ? -21.930 -6.253 59.089 1.00 58.56 182 VAL A C 1
ATOM 1325 O O . VAL A 1 182 ? -21.878 -6.444 57.879 1.00 58.56 182 VAL A O 1
ATOM 1328 N N . ASP A 1 183 ? -21.142 -5.373 59.711 1.00 60.12 183 ASP A N 1
ATOM 1329 C CA . ASP A 1 183 ? -20.205 -4.496 58.997 1.00 60.12 183 ASP A CA 1
ATOM 1330 C C . ASP A 1 183 ? -19.108 -5.295 58.281 1.00 60.12 183 ASP A C 1
ATOM 1332 O O . ASP A 1 183 ? -18.846 -5.066 57.103 1.00 60.12 183 ASP A O 1
ATOM 1336 N N . LYS A 1 184 ? -18.527 -6.314 58.934 1.00 66.88 184 LYS A N 1
ATOM 1337 C CA . LYS A 1 184 ? -17.550 -7.213 58.291 1.00 66.88 184 LYS A CA 1
ATOM 1338 C C . LYS A 1 184 ? -18.161 -8.041 57.160 1.00 66.88 184 LYS A C 1
ATOM 1340 O O . LYS A 1 184 ? -17.489 -8.277 56.161 1.00 66.88 184 LYS A O 1
ATOM 1345 N N . LYS A 1 185 ? -19.419 -8.477 57.291 1.00 66.06 185 LYS A N 1
ATOM 1346 C CA . LYS A 1 185 ? -20.131 -9.215 56.233 1.00 66.06 185 LYS A CA 1
ATOM 1347 C C . LYS A 1 185 ? -20.499 -8.315 55.056 1.00 66.06 185 LYS A C 1
ATOM 1349 O O . LYS A 1 185 ? -20.319 -8.728 53.919 1.00 66.06 185 LYS A O 1
ATOM 1354 N N . LEU A 1 186 ? -20.954 -7.089 55.306 1.00 70.44 186 LEU A N 1
ATOM 1355 C CA . LEU A 1 186 ? -21.192 -6.087 54.265 1.00 70.44 186 LEU A CA 1
ATOM 1356 C C . LEU A 1 186 ? -19.894 -5.730 53.539 1.00 70.44 186 LEU A C 1
ATOM 1358 O O . LEU A 1 186 ? -19.879 -5.670 52.314 1.00 70.44 186 LEU A O 1
ATOM 1362 N N . GLN A 1 187 ? -18.798 -5.564 54.280 1.00 72.31 187 GLN A N 1
ATOM 1363 C CA . GLN A 1 187 ? -17.483 -5.284 53.712 1.00 72.31 187 GLN A CA 1
ATOM 1364 C C . GLN A 1 187 ? -16.945 -6.467 52.891 1.00 72.31 187 GLN A C 1
ATOM 1366 O O . GLN A 1 187 ? -16.371 -6.246 51.828 1.00 72.31 187 GLN A O 1
ATOM 1371 N N . ALA A 1 188 ? -17.175 -7.710 53.329 1.00 76.69 188 ALA A N 1
ATOM 1372 C CA . ALA A 1 188 ? -16.835 -8.912 52.566 1.00 76.69 188 ALA A CA 1
ATOM 1373 C C . ALA A 1 188 ? -17.671 -9.033 51.280 1.00 76.69 188 ALA A C 1
ATOM 1375 O O . ALA A 1 188 ? -17.107 -9.210 50.211 1.00 76.69 188 ALA A O 1
ATOM 1376 N N . VAL A 1 189 ? -18.993 -8.831 51.350 1.00 75.00 189 VAL A N 1
ATOM 1377 C CA . VAL A 1 189 ? -19.881 -8.861 50.171 1.00 75.00 189 VAL A CA 1
ATOM 1378 C C . VAL A 1 189 ? -19.541 -7.746 49.179 1.00 75.00 189 VAL A C 1
ATOM 1380 O O . VAL A 1 189 ? -19.557 -7.979 47.974 1.00 75.00 189 VAL A O 1
ATOM 1383 N N . ALA A 1 190 ? -19.205 -6.545 49.657 1.00 73.44 190 ALA A N 1
ATOM 1384 C CA . ALA A 1 190 ? -18.765 -5.445 48.803 1.00 73.44 190 ALA A CA 1
ATOM 1385 C C . ALA A 1 190 ? -17.408 -5.731 48.140 1.00 73.44 190 ALA A C 1
ATOM 1387 O O . ALA A 1 190 ? -17.223 -5.399 46.971 1.00 73.44 190 ALA A O 1
ATOM 1388 N N . ARG A 1 191 ? -16.478 -6.365 48.866 1.00 77.00 191 ARG A N 1
ATOM 1389 C CA . ARG A 1 191 ? -15.169 -6.766 48.340 1.00 77.00 191 ARG A CA 1
ATOM 1390 C C . ARG A 1 191 ? -15.290 -7.878 47.299 1.00 77.00 191 ARG A C 1
ATOM 1392 O O . ARG A 1 191 ? -14.784 -7.701 46.198 1.00 77.00 191 ARG A O 1
ATOM 1399 N N . ASP A 1 192 ? -16.005 -8.956 47.607 1.00 77.31 192 ASP A N 1
ATOM 1400 C CA . ASP A 1 192 ? -16.242 -10.065 46.676 1.00 77.31 192 ASP A CA 1
ATOM 1401 C C . ASP A 1 192 ? -16.972 -9.572 45.422 1.00 77.31 192 ASP A C 1
ATOM 1403 O O . ASP A 1 192 ? -16.632 -9.943 44.302 1.00 77.31 192 ASP A O 1
ATOM 1407 N N . PHE A 1 193 ? -17.949 -8.675 45.594 1.00 76.25 193 PHE A N 1
ATOM 1408 C CA . PHE A 1 193 ? -18.621 -8.042 44.468 1.00 76.25 193 PHE A CA 1
ATOM 1409 C C . PHE A 1 193 ? -17.670 -7.170 43.648 1.00 76.25 193 PHE A C 1
ATOM 1411 O O . PHE A 1 193 ? -17.713 -7.250 42.432 1.00 76.25 193 PHE A O 1
ATOM 1418 N N . ALA A 1 194 ? -16.792 -6.369 44.257 1.00 72.56 194 ALA A N 1
ATOM 1419 C CA . ALA A 1 194 ? -15.812 -5.579 43.509 1.00 72.56 194 ALA A CA 1
ATOM 1420 C C . ALA A 1 194 ? -14.802 -6.460 42.747 1.00 72.56 194 ALA A C 1
ATOM 1422 O O . ALA A 1 194 ? -14.435 -6.128 41.620 1.00 72.56 194 ALA A O 1
ATOM 1423 N N . GLU A 1 195 ? -14.391 -7.589 43.332 1.00 78.31 195 GLU A N 1
ATOM 1424 C CA . GLU A 1 195 ? -13.470 -8.549 42.713 1.00 78.31 195 GLU A CA 1
ATOM 1425 C C . GLU A 1 195 ? -14.120 -9.295 41.526 1.00 78.31 195 GLU A C 1
ATOM 1427 O O . GLU A 1 195 ? -13.453 -9.509 40.511 1.00 78.31 195 GLU A O 1
ATOM 1432 N N . THR A 1 196 ? -15.421 -9.628 41.577 1.00 74.12 196 THR A N 1
ATOM 1433 C CA . THR A 1 196 ? -16.106 -10.346 40.476 1.00 74.12 196 THR A CA 1
ATOM 1434 C C . THR A 1 196 ? -16.906 -9.458 39.520 1.00 74.12 196 THR A C 1
ATOM 1436 O O . THR A 1 196 ? -17.166 -9.877 38.389 1.00 74.12 196 THR A O 1
ATOM 1439 N N . ALA A 1 197 ? -17.258 -8.227 39.909 1.00 73.06 197 ALA A N 1
ATOM 1440 C CA . ALA A 1 197 ? -18.147 -7.344 39.148 1.00 73.06 197 ALA A CA 1
ATOM 1441 C C . ALA A 1 197 ? -17.657 -7.120 37.722 1.00 73.06 197 ALA A C 1
ATOM 1443 O O . ALA A 1 197 ? -18.454 -7.175 36.798 1.00 73.06 197 ALA A O 1
ATOM 1444 N N . THR A 1 198 ? -16.359 -6.919 37.499 1.00 71.06 198 THR A N 1
ATOM 1445 C CA . THR A 1 198 ? -15.839 -6.680 36.145 1.00 71.06 198 THR A CA 1
ATOM 1446 C C . THR A 1 198 ? -16.048 -7.889 35.225 1.00 71.06 198 THR A C 1
ATOM 1448 O O . THR A 1 198 ? -16.411 -7.725 34.058 1.00 71.06 198 THR A O 1
ATOM 1451 N N . SER A 1 199 ? -15.871 -9.110 35.743 1.00 76.62 199 SER A N 1
ATOM 1452 C CA . SER A 1 199 ? -16.116 -10.345 34.988 1.00 76.62 199 SER A CA 1
ATOM 1453 C C . SER A 1 199 ? -17.610 -10.566 34.750 1.00 76.62 199 SER A C 1
ATOM 1455 O O . SER A 1 199 ? -18.012 -10.883 33.631 1.00 76.62 199 SER A O 1
ATOM 1457 N N . ASP A 1 200 ? -18.436 -10.333 35.771 1.00 77.19 200 ASP A N 1
ATOM 1458 C CA . ASP A 1 200 ? -19.891 -10.499 35.705 1.00 77.19 200 ASP A CA 1
ATOM 1459 C C . ASP A 1 200 ? -20.540 -9.462 34.768 1.00 77.19 200 ASP A C 1
ATOM 1461 O O . ASP A 1 200 ? -21.380 -9.818 33.941 1.00 77.19 200 ASP A O 1
ATOM 1465 N N . VAL A 1 201 ? -20.090 -8.199 34.816 1.00 76.31 201 VAL A N 1
ATOM 1466 C CA . VAL A 1 201 ? -20.462 -7.128 33.873 1.00 76.31 201 VAL A CA 1
ATOM 1467 C C . VAL A 1 201 ? -20.100 -7.527 32.453 1.00 76.31 201 VAL A C 1
ATOM 1469 O O . VAL A 1 201 ? -20.937 -7.430 31.559 1.00 76.31 201 VAL A O 1
ATOM 1472 N N . ARG A 1 202 ? -18.866 -7.991 32.228 1.00 78.00 202 ARG A N 1
AT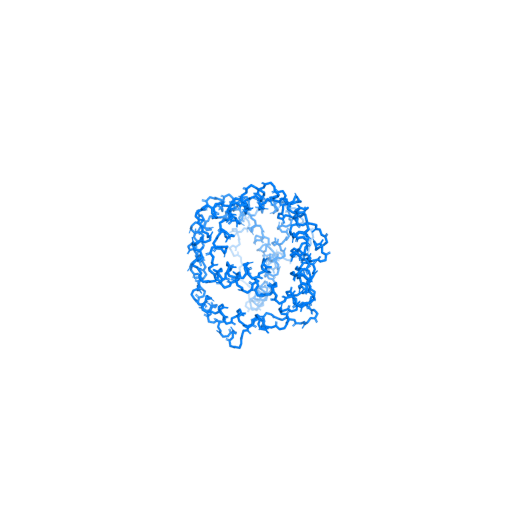OM 1473 C CA . ARG A 1 202 ? -18.414 -8.398 30.896 1.00 78.00 202 ARG A CA 1
ATOM 1474 C C . ARG A 1 202 ? -19.233 -9.572 30.363 1.00 78.00 202 ARG A C 1
ATOM 1476 O O . ARG A 1 202 ? -19.638 -9.537 29.204 1.00 78.00 202 ARG A O 1
ATOM 1483 N N . ALA A 1 203 ? -19.483 -10.593 31.180 1.00 81.88 203 ALA A N 1
ATOM 1484 C CA . ALA A 1 203 ? -20.255 -11.767 30.783 1.00 81.88 203 ALA A CA 1
ATOM 1485 C C . ALA A 1 203 ? -21.711 -11.406 30.454 1.00 81.88 203 ALA A C 1
ATOM 1487 O O . ALA A 1 203 ? -22.190 -11.752 29.375 1.00 81.88 203 ALA A O 1
ATOM 1488 N N . ALA A 1 204 ? -22.376 -10.642 31.324 1.00 80.12 204 ALA A N 1
ATOM 1489 C CA . ALA A 1 204 ? -23.751 -10.195 31.116 1.00 80.12 204 ALA A CA 1
ATOM 1490 C C . ALA A 1 204 ? -23.879 -9.240 29.917 1.00 80.12 204 ALA A C 1
ATOM 1492 O O . ALA A 1 204 ? -24.849 -9.313 29.163 1.00 80.12 204 ALA A O 1
ATOM 1493 N N . LEU A 1 205 ? -22.879 -8.384 29.680 1.00 79.88 205 LEU A N 1
ATOM 1494 C CA . LEU A 1 205 ? -22.826 -7.552 28.481 1.00 79.88 205 LEU A CA 1
ATOM 1495 C C . LEU A 1 205 ? -22.662 -8.409 27.221 1.00 79.88 205 LEU A C 1
ATOM 1497 O O . LEU A 1 205 ? -23.399 -8.209 26.265 1.00 79.88 205 LEU A O 1
ATOM 1501 N N . LEU A 1 206 ? -21.755 -9.389 27.209 1.00 83.38 206 LEU A N 1
ATOM 1502 C CA . LEU A 1 206 ? -21.579 -10.298 26.068 1.00 83.38 206 LEU A CA 1
ATOM 1503 C C . LEU A 1 206 ? -22.838 -11.122 25.778 1.00 83.38 206 LEU A C 1
ATOM 1505 O O . LEU A 1 206 ? -23.193 -11.307 24.616 1.00 83.38 206 LEU A O 1
ATOM 1509 N N . GLU A 1 207 ? -23.522 -11.602 26.813 1.00 84.75 207 GLU A N 1
ATOM 1510 C CA . GLU A 1 207 ? -24.800 -12.302 26.682 1.00 84.75 207 GLU A CA 1
ATOM 1511 C C . GLU A 1 207 ? -25.873 -11.382 26.093 1.00 84.75 207 GLU A C 1
ATOM 1513 O O . GLU A 1 207 ? -26.550 -11.743 25.127 1.00 84.75 207 GLU A O 1
ATOM 1518 N N . ARG A 1 208 ? -25.953 -10.141 26.586 1.00 83.56 208 ARG A N 1
ATOM 1519 C CA . ARG A 1 208 ? -26.855 -9.129 26.043 1.00 83.56 208 ARG A CA 1
ATOM 1520 C C . ARG A 1 208 ? -26.557 -8.838 24.577 1.00 83.56 208 ARG A C 1
ATOM 1522 O O . ARG A 1 208 ? -27.486 -8.853 23.781 1.00 83.56 208 ARG A O 1
ATOM 1529 N N . LEU A 1 209 ? -25.293 -8.655 24.199 1.00 85.12 209 LEU A N 1
ATOM 1530 C CA . LEU A 1 209 ? -24.881 -8.436 22.806 1.00 85.12 209 LEU A CA 1
ATOM 1531 C C . LEU A 1 209 ? -25.236 -9.622 21.888 1.00 85.12 209 LEU A C 1
ATOM 1533 O O . LEU A 1 209 ? -25.449 -9.422 20.696 1.00 85.12 209 LEU A O 1
ATOM 1537 N N . ARG A 1 210 ? -25.313 -10.849 22.423 1.00 87.06 210 ARG A N 1
ATOM 1538 C CA . ARG A 1 210 ? -25.691 -12.064 21.675 1.00 87.06 210 ARG A CA 1
ATOM 1539 C C . ARG A 1 210 ? -27.204 -12.273 21.564 1.00 87.06 210 ARG A C 1
ATOM 1541 O O . ARG A 1 210 ? -27.642 -12.976 20.649 1.00 87.06 210 ARG A O 1
ATOM 1548 N N . SER A 1 211 ? -27.997 -11.681 22.457 1.00 88.88 211 SER A N 1
ATOM 1549 C CA . SER A 1 211 ? -29.465 -11.736 22.399 1.00 88.88 211 SER A CA 1
ATOM 1550 C C . SER A 1 211 ? -30.013 -11.093 21.119 1.00 88.88 211 SER A C 1
ATOM 1552 O O . SER A 1 211 ? -29.358 -10.228 20.538 1.00 88.88 211 SER A O 1
ATOM 1554 N N . ASP A 1 212 ? -31.206 -11.498 20.673 1.00 87.56 212 ASP A N 1
ATOM 1555 C CA . ASP A 1 212 ? -31.819 -10.946 19.453 1.00 87.56 212 ASP A CA 1
ATOM 1556 C C . ASP A 1 212 ? -32.065 -9.435 19.582 1.00 87.56 212 ASP A C 1
ATOM 1558 O O . ASP A 1 212 ? -31.701 -8.668 18.696 1.00 87.56 212 ASP A O 1
ATOM 1562 N N . GLU A 1 213 ? -32.556 -8.990 20.740 1.00 85.38 213 GLU A N 1
ATOM 1563 C CA . GLU A 1 213 ? -32.755 -7.570 21.049 1.00 85.38 213 GLU A CA 1
ATOM 1564 C C . GLU A 1 213 ? -31.424 -6.795 21.122 1.00 85.38 213 GLU A C 1
ATOM 1566 O O . GLU A 1 213 ? -31.326 -5.659 20.663 1.00 85.38 213 GLU A O 1
ATOM 1571 N N . GLY A 1 214 ? -30.361 -7.398 21.667 1.00 81.19 214 GLY A N 1
ATOM 1572 C CA . GLY A 1 214 ? -29.034 -6.778 21.675 1.00 81.19 214 GLY A CA 1
ATOM 1573 C C . GLY A 1 214 ? -28.402 -6.695 20.287 1.00 81.19 214 GLY A C 1
ATOM 1574 O O . GLY A 1 214 ? -27.766 -5.690 19.976 1.00 81.19 214 GLY A O 1
ATOM 1575 N N . ARG A 1 215 ? -28.623 -7.703 19.434 1.00 85.06 215 ARG A N 1
ATOM 1576 C CA . ARG A 1 215 ? -28.229 -7.677 18.018 1.00 85.06 215 ARG A CA 1
ATOM 1577 C C . ARG A 1 215 ? -28.991 -6.604 17.245 1.00 85.06 215 ARG A C 1
ATOM 1579 O O . ARG A 1 215 ? -28.378 -5.890 16.456 1.00 85.06 215 ARG A O 1
ATOM 1586 N N . GLU A 1 216 ? -30.284 -6.438 17.508 1.00 87.50 216 GLU A N 1
ATOM 1587 C CA . GLU A 1 216 ? -31.092 -5.371 16.915 1.00 87.50 216 GLU A CA 1
ATOM 1588 C C . GLU A 1 216 ? -30.601 -3.979 17.346 1.00 87.50 216 GLU A C 1
ATOM 1590 O O . GLU A 1 216 ? -30.377 -3.110 16.503 1.00 87.50 216 GLU A O 1
ATOM 1595 N N . LEU A 1 217 ? -30.342 -3.774 18.642 1.00 82.44 217 LEU A N 1
ATOM 1596 C CA . LEU A 1 217 ? -29.773 -2.523 19.153 1.00 82.44 217 LEU A CA 1
ATOM 1597 C C . LEU A 1 217 ? -28.382 -2.242 18.570 1.00 82.44 217 LEU A C 1
ATOM 1599 O O . LEU A 1 217 ? -28.099 -1.103 18.206 1.00 82.44 217 LEU A O 1
ATOM 1603 N N . LEU A 1 218 ? -27.523 -3.258 18.433 1.00 83.62 218 LEU A N 1
ATOM 1604 C CA . LEU A 1 218 ? -26.229 -3.120 17.760 1.00 83.62 218 LEU A CA 1
ATOM 1605 C C . LEU A 1 218 ? -26.385 -2.716 16.293 1.00 83.62 218 LEU A C 1
ATOM 1607 O O . LEU A 1 218 ? -25.648 -1.848 15.833 1.00 83.62 218 LEU A O 1
ATOM 1611 N N . ALA A 1 219 ? -27.342 -3.303 15.572 1.00 84.25 219 ALA A N 1
ATOM 1612 C CA . ALA A 1 219 ? -27.624 -2.935 14.190 1.00 84.25 219 ALA A CA 1
ATOM 1613 C C . ALA A 1 219 ? -28.100 -1.478 14.081 1.00 84.25 219 ALA A C 1
ATOM 1615 O O . ALA A 1 219 ? -27.639 -0.753 13.203 1.00 84.25 219 ALA A O 1
ATOM 1616 N N . GLN A 1 220 ? -28.948 -1.016 15.006 1.00 84.38 220 GLN A N 1
ATOM 1617 C CA . GLN A 1 220 ? -29.388 0.384 15.067 1.00 84.38 220 GLN A CA 1
ATOM 1618 C C . GLN A 1 220 ? -28.227 1.338 15.391 1.00 84.38 220 GLN A C 1
ATOM 1620 O O . GLN A 1 220 ? -28.090 2.371 14.739 1.00 84.38 220 GLN A O 1
ATOM 1625 N N . ILE A 1 221 ? -27.358 0.982 16.345 1.00 81.06 221 ILE A N 1
ATOM 1626 C CA . ILE A 1 221 ? -26.151 1.759 16.673 1.00 81.06 221 ILE A CA 1
ATOM 1627 C C . ILE A 1 221 ? -25.211 1.823 15.466 1.00 81.06 221 ILE A C 1
ATOM 1629 O O . ILE A 1 221 ? -24.716 2.898 15.138 1.00 81.06 221 ILE A O 1
ATOM 1633 N N . ALA A 1 222 ? -24.982 0.698 14.786 1.00 79.50 222 ALA A N 1
ATOM 1634 C CA . ALA A 1 222 ? -24.122 0.627 13.610 1.00 79.50 222 ALA A CA 1
ATOM 1635 C C . ALA A 1 222 ? -24.695 1.427 12.433 1.00 79.50 222 ALA A C 1
ATOM 1637 O O . ALA A 1 222 ? -23.955 2.155 11.777 1.00 79.50 222 ALA A O 1
ATOM 1638 N N . ALA A 1 223 ? -26.005 1.344 12.190 1.00 84.50 223 ALA A N 1
ATOM 1639 C CA . ALA A 1 223 ? -26.681 2.124 11.158 1.00 84.50 223 ALA A CA 1
ATOM 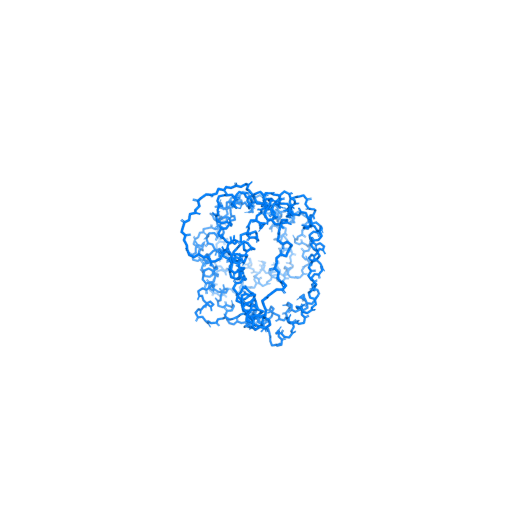1640 C C . ALA A 1 223 ? -26.602 3.629 11.449 1.00 84.50 223 ALA A C 1
ATOM 1642 O O . ALA A 1 223 ? -26.269 4.408 10.558 1.00 84.50 223 ALA A O 1
ATOM 1643 N N . HIS A 1 224 ? -26.834 4.032 12.702 1.00 82.38 224 HIS A N 1
ATOM 1644 C CA . HIS A 1 224 ? -26.702 5.421 13.138 1.00 82.38 224 HIS A CA 1
ATOM 1645 C C . HIS A 1 224 ? -25.267 5.934 12.968 1.00 82.38 224 HIS A C 1
ATOM 1647 O O . HIS A 1 224 ? -25.045 6.982 12.364 1.00 82.38 224 HIS A O 1
ATOM 1653 N N . ALA A 1 225 ? -24.283 5.168 13.444 1.00 77.31 225 ALA A N 1
ATOM 1654 C CA . ALA A 1 225 ? -22.874 5.506 13.303 1.00 77.31 225 ALA A CA 1
ATOM 1655 C C . ALA A 1 225 ? -22.452 5.580 11.833 1.00 77.31 225 ALA A C 1
ATOM 1657 O O . ALA A 1 225 ? -21.736 6.502 11.460 1.00 77.31 225 ALA A O 1
ATOM 1658 N N . SER A 1 226 ? -22.927 4.663 10.987 1.00 78.94 226 SER A N 1
ATOM 1659 C CA . SER A 1 226 ? -22.654 4.674 9.548 1.00 78.94 226 SER A CA 1
ATOM 1660 C C . SER A 1 226 ? -23.237 5.914 8.868 1.00 78.94 226 SER A C 1
ATOM 1662 O O . SER A 1 226 ? -22.515 6.606 8.155 1.00 78.94 226 SER A O 1
ATOM 1664 N N . ALA A 1 227 ? -24.503 6.246 9.136 1.00 82.81 227 ALA A N 1
ATOM 1665 C CA . ALA A 1 227 ? -25.143 7.440 8.588 1.00 82.81 227 ALA A CA 1
ATOM 1666 C C . ALA A 1 227 ? -24.423 8.726 9.025 1.00 82.81 227 ALA A C 1
ATOM 1668 O O . ALA A 1 227 ? -24.181 9.614 8.208 1.00 82.81 227 ALA A O 1
ATOM 1669 N N . HIS A 1 228 ? -24.023 8.804 10.297 1.00 83.38 228 HIS A N 1
ATOM 1670 C CA . HIS A 1 228 ? -23.249 9.928 10.821 1.00 83.38 228 HIS A CA 1
ATOM 1671 C C . HIS A 1 228 ? -21.872 10.024 10.159 1.00 83.38 228 HIS A C 1
ATOM 1673 O O . HIS A 1 228 ? -21.501 11.088 9.674 1.00 83.38 228 HIS A O 1
ATOM 1679 N N . LEU A 1 229 ? -21.134 8.913 10.070 1.00 80.62 229 LEU A N 1
ATOM 1680 C CA . LEU A 1 229 ? -19.818 8.846 9.425 1.00 80.62 229 LEU A CA 1
ATOM 1681 C C . LEU A 1 229 ? -19.861 9.272 7.953 1.00 80.62 229 LEU A C 1
ATOM 1683 O O . LEU A 1 229 ? -18.967 9.980 7.504 1.00 80.62 229 LEU A O 1
ATOM 1687 N N . GLN A 1 230 ? -20.903 8.883 7.217 1.00 81.62 230 GLN A N 1
ATOM 1688 C CA . GLN A 1 230 ? -21.093 9.284 5.818 1.00 81.62 230 GLN A CA 1
ATOM 1689 C C . GLN A 1 230 ? -21.387 10.785 5.661 1.00 81.62 230 GLN A C 1
ATOM 1691 O O . GLN A 1 230 ? -21.099 11.358 4.613 1.00 81.62 230 GLN A O 1
ATOM 1696 N N . ALA A 1 231 ? -21.942 11.430 6.690 1.00 83.81 231 ALA A N 1
ATOM 1697 C CA . ALA A 1 231 ? -22.238 12.861 6.692 1.00 83.81 231 ALA A CA 1
ATOM 1698 C C . ALA A 1 231 ? -21.056 13.731 7.163 1.00 83.81 231 ALA A C 1
ATOM 1700 O O . ALA A 1 231 ? -21.056 14.946 6.945 1.00 83.81 231 ALA A O 1
ATOM 1701 N N . VAL A 1 232 ? -20.049 13.140 7.815 1.00 83.19 232 VAL A N 1
ATOM 1702 C CA . VAL A 1 232 ? -18.868 13.864 8.296 1.00 83.19 232 VAL A CA 1
ATOM 1703 C C . VAL A 1 232 ? -17.996 14.295 7.108 1.00 83.19 232 VAL A C 1
ATOM 1705 O O . VAL A 1 232 ? -17.580 13.457 6.308 1.00 83.19 232 VAL A O 1
ATOM 1708 N N . PRO A 1 233 ? -17.620 15.585 7.003 1.00 82.62 233 PRO A N 1
ATOM 1709 C CA . PRO A 1 233 ? -16.666 16.021 5.993 1.00 82.62 233 PRO A CA 1
ATOM 1710 C C . PRO A 1 233 ? -15.311 15.327 6.173 1.00 82.62 233 PRO A C 1
ATOM 1712 O O . PRO A 1 233 ? -14.693 15.448 7.234 1.00 82.62 233 PRO A O 1
ATOM 1715 N N . LEU A 1 234 ? -14.801 14.688 5.115 1.00 79.44 234 LEU A N 1
ATOM 1716 C CA . LEU A 1 234 ? -13.502 13.998 5.128 1.00 79.44 234 LEU A CA 1
ATOM 1717 C C . LEU A 1 234 ? -12.370 14.900 5.646 1.00 79.44 234 LEU A C 1
ATOM 1719 O O . LEU A 1 234 ? -11.539 14.467 6.436 1.00 79.44 234 LEU A O 1
ATOM 1723 N N . ALA A 1 235 ? -12.380 16.185 5.279 1.00 77.94 235 ALA A N 1
ATOM 1724 C CA . ALA A 1 235 ? -11.392 17.155 5.748 1.00 77.94 235 ALA A CA 1
ATOM 1725 C C . ALA A 1 235 ? -11.362 17.310 7.282 1.00 77.94 235 ALA A C 1
ATOM 1727 O O . ALA A 1 235 ? -10.311 17.597 7.845 1.00 77.94 235 ALA A O 1
ATOM 1728 N N . SER A 1 236 ? -12.490 17.130 7.976 1.00 77.69 236 SER A N 1
ATOM 1729 C CA . SER A 1 236 ? -12.541 17.177 9.443 1.00 77.69 236 SER A CA 1
ATOM 1730 C C . SER A 1 236 ? -11.865 15.965 10.079 1.00 77.69 236 SER A C 1
ATOM 1732 O O . SER A 1 236 ? -11.207 16.119 11.102 1.00 77.69 236 SER A O 1
ATOM 1734 N N . VAL A 1 237 ? -11.967 14.795 9.444 1.00 75.88 237 VAL A N 1
ATOM 1735 C CA . VAL A 1 237 ? -11.248 13.581 9.857 1.00 75.88 237 VAL A CA 1
ATOM 1736 C C . VAL A 1 237 ? -9.753 13.727 9.563 1.00 75.88 237 VAL A C 1
ATOM 1738 O O . VAL A 1 237 ? -8.928 13.499 10.441 1.00 75.88 237 VAL A O 1
ATOM 1741 N N . LEU A 1 238 ? -9.391 14.191 8.361 1.00 73.44 238 LEU A N 1
ATOM 1742 C CA . LEU A 1 238 ? -7.991 14.365 7.952 1.00 73.44 238 LEU A CA 1
ATOM 1743 C C . LEU A 1 238 ? -7.235 15.382 8.823 1.00 73.44 238 LEU A C 1
ATOM 1745 O O . LEU A 1 238 ? -6.087 15.139 9.175 1.00 73.44 238 LEU A O 1
ATOM 1749 N N . ARG A 1 239 ? -7.878 16.476 9.252 1.00 73.81 239 ARG A N 1
ATOM 1750 C CA . ARG A 1 239 ? -7.253 17.445 10.174 1.00 73.81 239 ARG A CA 1
ATOM 1751 C C . ARG A 1 239 ? -6.993 16.884 11.572 1.00 73.81 239 ARG A C 1
ATOM 1753 O O . ARG A 1 239 ? -6.112 17.377 12.265 1.00 73.81 239 ARG A O 1
ATOM 1760 N N . GLU A 1 240 ? -7.748 15.880 12.016 1.00 70.19 240 GLU A N 1
ATOM 1761 C CA . GLU A 1 240 ? -7.421 15.183 13.265 1.00 70.19 240 GLU A CA 1
ATOM 1762 C C . GLU A 1 240 ? -6.256 14.206 13.077 1.00 70.19 240 GLU A C 1
ATOM 1764 O O . GLU A 1 240 ? -5.469 14.029 14.004 1.00 70.19 240 GLU A O 1
ATOM 1769 N N . VAL A 1 241 ? -6.069 13.642 11.879 1.00 62.69 241 VAL A N 1
ATOM 1770 C CA . VAL A 1 241 ? -4.861 12.866 11.542 1.00 62.69 241 VAL A CA 1
ATOM 1771 C C . VAL A 1 241 ? -3.607 13.749 11.607 1.00 62.69 241 VAL A C 1
ATOM 1773 O O . VAL A 1 241 ? -2.568 13.280 12.063 1.00 62.69 241 VAL A O 1
ATOM 1776 N N . ASP A 1 242 ? -3.710 15.044 11.286 1.00 64.75 242 ASP A N 1
ATOM 1777 C CA . ASP A 1 242 ? -2.612 16.010 11.471 1.00 64.75 242 ASP A CA 1
ATOM 1778 C C . ASP A 1 242 ? -2.244 16.264 12.949 1.00 64.75 242 ASP A C 1
ATOM 1780 O O . ASP A 1 242 ? -1.186 16.827 13.227 1.00 64.75 242 ASP A O 1
ATOM 1784 N N . SER A 1 243 ? -3.079 15.854 13.916 1.00 67.25 243 SER A N 1
ATOM 1785 C CA . SER A 1 243 ? -2.744 15.946 15.349 1.00 67.25 243 SER A CA 1
ATOM 1786 C C . SER A 1 243 ? -1.798 14.839 15.828 1.00 67.25 243 SER A C 1
ATOM 1788 O O . SER A 1 243 ? -1.257 14.918 16.936 1.00 67.25 243 SER A O 1
ATOM 1790 N N . LEU A 1 244 ? -1.578 13.817 14.995 1.00 71.31 244 LEU A N 1
ATOM 1791 C CA . LEU A 1 244 ? -0.540 12.822 15.222 1.00 71.31 244 LEU A CA 1
ATOM 1792 C C . LEU A 1 244 ? 0.841 13.493 15.119 1.00 71.31 244 LEU A C 1
ATOM 1794 O O . LEU A 1 244 ? 0.996 14.453 14.363 1.00 71.31 244 LEU A O 1
ATOM 1798 N N . PRO A 1 245 ? 1.863 12.998 15.840 1.00 77.69 245 PRO A N 1
ATOM 1799 C CA . PRO A 1 245 ? 3.239 13.501 15.770 1.00 77.69 245 PRO A CA 1
ATOM 1800 C C . PRO A 1 245 ? 3.894 13.116 14.431 1.00 77.69 245 PRO A C 1
ATOM 1802 O O . PRO A 1 245 ? 4.834 12.324 14.365 1.00 77.69 245 PRO A O 1
ATOM 1805 N N . ARG A 1 246 ? 3.335 13.630 13.330 1.00 78.06 246 ARG A N 1
ATOM 1806 C CA . ARG A 1 246 ? 3.679 13.273 11.956 1.00 78.06 246 ARG A CA 1
ATOM 1807 C C . ARG A 1 246 ? 5.136 13.585 11.666 1.00 78.06 246 ARG A C 1
ATOM 1809 O O . ARG A 1 246 ? 5.810 12.741 11.099 1.00 78.06 246 ARG A O 1
ATOM 1816 N N . ALA A 1 247 ? 5.626 14.739 12.113 1.00 81.38 247 ALA A N 1
ATOM 1817 C CA . ALA A 1 247 ? 7.019 15.128 11.935 1.00 81.38 247 ALA A CA 1
ATOM 1818 C C . ALA A 1 247 ? 7.981 14.150 12.631 1.00 81.38 247 ALA A C 1
ATOM 1820 O O . ALA A 1 247 ? 9.012 13.793 12.070 1.00 81.38 247 ALA A O 1
ATOM 1821 N N . GLU A 1 248 ? 7.649 13.678 13.833 1.00 81.38 248 GLU A N 1
ATOM 1822 C CA . GLU A 1 248 ? 8.461 12.692 14.545 1.00 81.38 248 GLU A CA 1
ATOM 1823 C C . GLU A 1 248 ? 8.399 11.305 13.906 1.00 81.38 248 GLU A C 1
ATOM 1825 O O . GLU A 1 248 ? 9.428 10.636 13.814 1.00 81.38 248 GLU A O 1
ATOM 1830 N N . VAL A 1 249 ? 7.220 10.882 13.440 1.00 81.62 249 VAL A N 1
ATOM 1831 C CA . VAL A 1 249 ? 7.072 9.637 12.676 1.00 81.62 249 VAL A CA 1
ATOM 1832 C C . VAL A 1 249 ? 7.882 9.730 11.383 1.00 81.62 249 VAL A C 1
ATOM 1834 O O . VAL A 1 249 ? 8.717 8.868 11.134 1.00 81.62 249 VAL A O 1
ATOM 1837 N N . GLU A 1 250 ? 7.717 10.799 10.602 1.00 82.81 250 GLU A N 1
ATOM 1838 C CA . GLU A 1 250 ? 8.460 11.058 9.363 1.00 82.81 250 GLU A CA 1
ATOM 1839 C C . GLU A 1 250 ? 9.973 11.128 9.595 1.00 82.81 250 GLU A C 1
ATOM 1841 O O . GLU A 1 250 ? 10.726 10.603 8.783 1.00 82.81 250 GLU A O 1
ATOM 1846 N N . ALA A 1 251 ? 10.437 11.701 10.710 1.00 85.75 251 ALA A N 1
ATOM 1847 C CA . ALA A 1 251 ? 11.856 11.720 11.066 1.00 85.75 251 ALA A CA 1
ATOM 1848 C C . ALA A 1 251 ? 12.398 10.329 11.440 1.00 85.75 251 ALA A C 1
ATOM 1850 O O . ALA A 1 251 ? 13.576 10.043 11.222 1.00 85.75 251 ALA A O 1
ATOM 1851 N N . PHE A 1 252 ? 11.553 9.454 11.988 1.00 84.44 252 PHE A N 1
ATOM 1852 C CA . PHE A 1 252 ? 11.917 8.082 12.339 1.00 84.44 252 PHE A CA 1
ATOM 1853 C C . PHE A 1 252 ? 11.884 7.128 11.131 1.00 84.44 252 PHE A C 1
ATOM 1855 O O . PHE A 1 252 ? 12.710 6.213 11.042 1.00 84.44 252 PHE A O 1
ATOM 1862 N N . MET A 1 253 ? 10.976 7.359 10.174 1.00 84.44 253 MET A N 1
ATOM 1863 C CA . MET A 1 253 ? 10.751 6.482 9.018 1.00 84.44 253 MET A CA 1
ATOM 1864 C C . MET A 1 253 ? 12.017 6.161 8.203 1.00 84.44 253 MET A C 1
ATOM 1866 O O . MET A 1 253 ? 12.194 4.988 7.881 1.00 84.44 253 MET A O 1
ATOM 1870 N N . PRO A 1 254 ? 12.932 7.100 7.882 1.00 87.88 254 PRO A N 1
ATOM 1871 C CA . PRO A 1 254 ? 14.143 6.782 7.127 1.00 87.88 254 PRO A CA 1
ATOM 1872 C C . PRO A 1 254 ? 15.026 5.732 7.805 1.00 87.88 254 PRO A C 1
ATOM 1874 O O . PRO A 1 254 ? 15.474 4.799 7.144 1.00 87.88 254 PRO A O 1
ATOM 1877 N N . ALA A 1 255 ? 15.246 5.848 9.119 1.00 84.94 255 ALA A N 1
ATOM 1878 C CA . ALA A 1 255 ? 16.062 4.895 9.872 1.00 84.94 255 ALA A CA 1
ATOM 1879 C C . ALA A 1 255 ? 15.378 3.524 9.961 1.00 84.94 255 ALA A C 1
ATOM 1881 O O . ALA A 1 255 ? 16.032 2.494 9.793 1.00 84.94 255 ALA A O 1
ATOM 1882 N N . LEU A 1 256 ? 14.057 3.515 10.162 1.00 84.19 256 LEU A N 1
ATOM 1883 C CA . LEU A 1 256 ? 13.244 2.302 10.161 1.00 84.19 256 LEU A CA 1
ATOM 1884 C C . LEU A 1 256 ? 13.294 1.592 8.799 1.00 84.19 256 LEU A C 1
ATOM 1886 O O . LEU A 1 256 ? 13.544 0.390 8.736 1.00 84.19 256 LEU A O 1
ATOM 1890 N N . LEU A 1 257 ? 13.088 2.321 7.701 1.00 83.19 257 LEU A N 1
ATOM 1891 C CA . LEU A 1 257 ? 13.120 1.770 6.346 1.00 83.19 257 LEU A CA 1
ATOM 1892 C C . LEU A 1 257 ? 14.519 1.275 5.976 1.00 83.19 257 LEU A C 1
ATOM 1894 O O . LEU A 1 257 ? 14.646 0.159 5.484 1.00 83.19 257 LEU A O 1
ATOM 1898 N N . ALA A 1 258 ? 15.567 2.058 6.250 1.00 86.81 258 ALA A N 1
ATOM 1899 C CA . ALA A 1 258 ? 16.946 1.667 5.964 1.00 86.81 258 ALA A CA 1
ATOM 1900 C C . ALA A 1 258 ? 17.349 0.390 6.715 1.00 86.81 258 ALA A C 1
ATOM 1902 O O . ALA A 1 258 ? 17.938 -0.511 6.118 1.00 86.81 258 ALA A O 1
ATOM 1903 N N . HIS A 1 259 ? 16.975 0.284 7.995 1.00 89.62 259 HIS A N 1
ATOM 1904 C CA . HIS A 1 259 ? 17.178 -0.927 8.790 1.00 89.62 259 HIS A CA 1
ATOM 1905 C C . HIS A 1 259 ? 16.474 -2.124 8.160 1.00 89.62 259 HIS A C 1
ATOM 1907 O O . HIS A 1 259 ? 17.110 -3.137 7.890 1.00 89.62 259 HIS A O 1
ATOM 1913 N N . ASN A 1 260 ? 15.183 -1.995 7.848 1.00 85.56 260 ASN A N 1
ATOM 1914 C CA . ASN A 1 260 ? 14.403 -3.109 7.320 1.00 85.56 260 ASN A CA 1
ATOM 1915 C C . ASN A 1 260 ? 14.821 -3.531 5.905 1.00 85.56 260 ASN A C 1
ATOM 1917 O O . ASN A 1 260 ? 14.880 -4.725 5.637 1.00 85.56 260 ASN A O 1
ATOM 1921 N N . VAL A 1 261 ? 15.187 -2.602 5.016 1.00 84.19 261 VAL A N 1
ATOM 1922 C CA . VAL A 1 261 ? 15.709 -2.927 3.670 1.00 84.19 261 VAL A CA 1
ATOM 1923 C C . VAL A 1 261 ? 17.025 -3.713 3.741 1.00 84.19 261 VAL A C 1
ATOM 1925 O O . VAL A 1 261 ? 17.285 -4.578 2.898 1.00 84.19 261 VAL A O 1
ATOM 1928 N N . ALA A 1 262 ? 17.848 -3.456 4.759 1.00 85.44 262 ALA A N 1
ATOM 1929 C CA . ALA A 1 262 ? 19.089 -4.189 4.982 1.00 85.44 262 ALA A CA 1
ATOM 1930 C C . ALA A 1 262 ? 18.877 -5.592 5.585 1.00 85.44 262 ALA A C 1
ATOM 1932 O O . ALA A 1 262 ? 19.810 -6.396 5.576 1.00 85.44 262 ALA A O 1
ATOM 1933 N N . ARG A 1 263 ? 17.676 -5.914 6.087 1.00 87.44 263 ARG A N 1
ATOM 1934 C CA . ARG A 1 263 ? 17.389 -7.216 6.705 1.00 87.44 263 ARG A CA 1
ATOM 1935 C C . ARG A 1 263 ? 17.320 -8.328 5.669 1.00 87.44 263 ARG A C 1
ATOM 1937 O O . ARG A 1 263 ? 16.558 -8.254 4.701 1.00 87.44 263 ARG A O 1
ATOM 1944 N N . ALA A 1 264 ? 18.066 -9.401 5.919 1.00 85.94 264 ALA A N 1
ATOM 1945 C CA . ALA A 1 264 ? 18.049 -10.593 5.080 1.00 85.94 264 ALA A CA 1
ATOM 1946 C C . ALA A 1 264 ? 16.644 -11.211 5.014 1.00 85.94 264 ALA A C 1
ATOM 1948 O O . ALA A 1 264 ? 16.219 -11.644 3.945 1.00 85.94 264 ALA A O 1
ATOM 1949 N N . GLU A 1 265 ? 15.891 -11.171 6.117 1.00 82.44 265 GLU A N 1
ATOM 1950 C CA . GLU A 1 265 ? 14.529 -11.701 6.199 1.00 82.44 265 GLU A CA 1
ATOM 1951 C C . GLU A 1 265 ? 13.575 -10.942 5.272 1.00 82.44 265 GLU A C 1
ATOM 1953 O O . GLU A 1 265 ? 12.792 -11.563 4.552 1.00 82.44 265 GLU A O 1
ATOM 1958 N N . LEU A 1 266 ? 13.665 -9.605 5.221 1.00 83.75 266 LEU A N 1
ATOM 1959 C CA . LEU A 1 266 ? 12.843 -8.810 4.306 1.00 83.75 266 LEU A CA 1
ATOM 1960 C C . LEU A 1 266 ? 13.228 -9.079 2.850 1.00 83.75 266 LEU A C 1
ATOM 1962 O O . LEU A 1 266 ? 12.357 -9.231 1.998 1.00 83.75 266 LEU A O 1
ATOM 1966 N N . GLN A 1 267 ? 14.522 -9.170 2.550 1.00 84.69 267 GLN A N 1
ATOM 1967 C CA . GLN A 1 267 ? 14.972 -9.461 1.191 1.00 84.69 267 GLN A CA 1
ATOM 1968 C C . GLN A 1 267 ? 14.517 -10.845 0.717 1.00 84.69 267 GLN A C 1
ATOM 1970 O O . GLN A 1 267 ? 14.048 -10.977 -0.413 1.00 84.69 267 GLN A O 1
ATOM 1975 N N . GLU A 1 268 ? 14.611 -11.867 1.570 1.00 85.50 268 GLU A N 1
ATOM 1976 C CA . GLU A 1 268 ? 14.086 -13.203 1.272 1.00 85.50 268 GLU A CA 1
ATOM 1977 C C . GLU A 1 268 ? 12.567 -13.192 1.113 1.00 85.50 268 GLU A C 1
ATOM 1979 O O . GLU A 1 268 ? 12.056 -13.812 0.184 1.00 85.50 268 GLU A O 1
ATOM 1984 N N . THR A 1 269 ? 11.851 -12.419 1.933 1.00 83.94 269 THR A N 1
ATOM 1985 C CA . THR A 1 269 ? 10.403 -12.206 1.781 1.00 83.94 269 THR A CA 1
ATOM 1986 C C . THR A 1 269 ? 10.075 -11.659 0.401 1.00 83.94 269 THR A C 1
ATOM 1988 O O . THR A 1 269 ? 9.291 -12.251 -0.332 1.00 83.94 269 THR A O 1
ATOM 1991 N N . VAL A 1 270 ? 10.714 -10.554 0.011 1.00 83.69 270 VAL A N 1
ATOM 1992 C CA . VAL A 1 270 ? 10.471 -9.915 -1.286 1.00 83.69 270 VAL A CA 1
ATOM 1993 C C . VAL A 1 270 ? 10.803 -10.877 -2.429 1.00 83.69 270 VAL A C 1
ATOM 1995 O O . VAL A 1 270 ? 10.018 -11.004 -3.365 1.00 83.69 270 VAL A O 1
ATOM 1998 N N . ARG A 1 271 ? 11.919 -11.617 -2.354 1.00 86.69 271 ARG A N 1
ATOM 1999 C CA . ARG A 1 271 ? 12.273 -12.632 -3.364 1.00 86.69 271 ARG A CA 1
ATOM 2000 C C . ARG A 1 271 ? 11.240 -13.757 -3.436 1.00 86.69 271 ARG A C 1
ATOM 2002 O O . ARG A 1 271 ? 10.882 -14.168 -4.538 1.00 86.69 271 ARG A O 1
ATOM 2009 N N . ALA A 1 272 ? 10.792 -14.277 -2.296 1.00 85.06 272 ALA A N 1
ATOM 2010 C CA . ALA A 1 272 ? 9.806 -15.351 -2.228 1.00 85.06 272 ALA A CA 1
ATOM 2011 C C . ALA A 1 272 ? 8.459 -14.909 -2.813 1.00 85.06 272 ALA A C 1
ATOM 2013 O O . ALA A 1 272 ? 7.884 -15.635 -3.620 1.00 85.06 272 ALA A O 1
ATOM 2014 N N . GLU A 1 273 ? 8.013 -13.694 -2.494 1.00 85.75 273 GLU A N 1
ATOM 2015 C CA . GLU A 1 273 ? 6.772 -13.135 -3.029 1.00 85.75 273 GLU A CA 1
ATOM 2016 C C . GLU A 1 273 ? 6.861 -12.861 -4.534 1.00 85.75 273 GLU A C 1
ATOM 2018 O O . GLU A 1 273 ? 5.952 -13.229 -5.276 1.00 85.75 273 GLU A O 1
ATOM 2023 N N . LEU A 1 274 ? 7.982 -12.324 -5.028 1.00 85.25 274 LEU A N 1
ATOM 2024 C CA . LEU A 1 274 ? 8.201 -12.163 -6.470 1.00 85.25 274 LEU A CA 1
ATOM 2025 C C . LEU A 1 274 ? 8.182 -13.512 -7.204 1.00 85.25 274 LEU A C 1
ATOM 2027 O O . LEU A 1 274 ? 7.559 -13.628 -8.257 1.00 85.25 274 LEU A O 1
ATOM 2031 N N . ARG A 1 275 ? 8.815 -14.551 -6.642 1.00 88.75 275 ARG A N 1
ATOM 2032 C CA . ARG A 1 275 ? 8.762 -15.911 -7.206 1.00 88.75 275 ARG A CA 1
ATOM 2033 C C . ARG A 1 275 ? 7.347 -16.481 -7.184 1.00 88.75 275 ARG A C 1
ATOM 2035 O O . ARG A 1 275 ? 6.957 -17.122 -8.150 1.00 88.75 275 ARG A O 1
ATOM 2042 N N . ALA A 1 276 ? 6.586 -16.248 -6.116 1.00 86.88 276 ALA A N 1
ATOM 2043 C CA . ALA A 1 276 ? 5.207 -16.711 -6.008 1.00 86.88 276 ALA A CA 1
ATOM 2044 C C . ALA A 1 276 ? 4.301 -16.033 -7.046 1.00 86.88 276 ALA A C 1
ATOM 2046 O O . ALA A 1 276 ? 3.513 -16.710 -7.697 1.00 86.88 276 ALA A O 1
ATOM 2047 N N . ILE A 1 277 ? 4.454 -14.723 -7.262 1.00 84.81 277 ILE A N 1
ATOM 2048 C CA . ILE A 1 277 ? 3.721 -13.997 -8.309 1.00 84.81 277 ILE A CA 1
ATOM 2049 C C . ILE A 1 277 ? 4.092 -14.534 -9.695 1.00 84.81 277 ILE A C 1
ATOM 2051 O O . ILE A 1 277 ? 3.204 -14.832 -10.490 1.00 84.81 277 ILE A O 1
ATOM 2055 N N . LEU A 1 278 ? 5.385 -14.728 -9.974 1.00 87.25 278 LEU A N 1
ATOM 2056 C CA . LEU A 1 278 ? 5.837 -15.303 -11.245 1.00 87.25 278 LEU A CA 1
ATOM 2057 C C . LEU A 1 278 ? 5.362 -16.748 -11.443 1.00 87.25 278 LEU A C 1
ATOM 2059 O O . LEU A 1 278 ? 5.071 -17.135 -12.565 1.00 87.25 278 LEU A O 1
ATOM 2063 N N . ALA A 1 279 ? 5.234 -17.543 -10.382 1.00 87.25 279 ALA A N 1
ATOM 2064 C CA . ALA A 1 279 ? 4.695 -18.898 -10.484 1.00 87.25 279 ALA A CA 1
ATOM 2065 C C . ALA A 1 279 ? 3.202 -18.917 -10.859 1.00 87.25 279 ALA A C 1
ATOM 2067 O O . ALA A 1 279 ? 2.739 -19.886 -11.455 1.00 87.25 279 ALA A O 1
ATOM 2068 N N . VAL A 1 280 ? 2.454 -17.865 -10.510 1.00 84.56 280 VAL A N 1
ATOM 2069 C CA . VAL A 1 280 ? 1.023 -17.743 -10.828 1.00 84.56 280 VAL A CA 1
ATOM 2070 C C . VAL A 1 280 ? 0.809 -17.117 -12.208 1.00 84.56 280 VAL A C 1
ATOM 2072 O O . VAL A 1 280 ? -0.004 -17.610 -12.983 1.00 84.56 280 VAL A O 1
ATOM 2075 N N . GLU A 1 281 ? 1.541 -16.048 -12.527 1.00 85.44 281 GLU A N 1
ATOM 2076 C CA . GLU A 1 281 ? 1.263 -15.203 -13.698 1.00 85.44 281 GLU A CA 1
ATOM 2077 C C . GLU A 1 281 ? 2.365 -15.242 -14.770 1.00 85.44 281 GLU A C 1
ATOM 2079 O O . GLU A 1 281 ? 2.161 -14.756 -15.878 1.00 85.44 281 GLU A O 1
ATOM 2084 N N . GLY A 1 282 ? 3.542 -15.797 -14.471 1.00 82.44 282 GLY A N 1
ATOM 2085 C CA . GLY A 1 282 ? 4.755 -15.628 -15.283 1.00 82.44 282 GLY A CA 1
ATOM 2086 C C . GLY A 1 282 ? 4.741 -16.326 -16.643 1.00 82.44 282 GLY A C 1
ATOM 2087 O O . GLY A 1 282 ? 5.401 -15.856 -17.564 1.00 82.44 282 GLY A O 1
ATOM 2088 N N . GLU A 1 283 ? 3.964 -17.400 -16.793 1.00 87.75 283 GLU A N 1
ATOM 2089 C CA . GLU A 1 283 ? 3.792 -18.098 -18.079 1.00 87.75 283 GLU A CA 1
ATOM 2090 C C . GLU A 1 283 ? 2.697 -17.463 -18.952 1.00 87.75 283 GLU A C 1
ATOM 2092 O O . GLU A 1 283 ? 2.550 -17.804 -20.129 1.00 87.75 283 GLU A O 1
ATOM 2097 N N . ARG A 1 284 ? 1.905 -16.535 -18.397 1.00 86.88 284 ARG A N 1
ATOM 2098 C CA . ARG A 1 284 ? 0.801 -15.904 -19.122 1.00 86.88 284 ARG A CA 1
ATOM 2099 C C . ARG A 1 284 ? 1.335 -14.763 -19.988 1.00 86.88 284 ARG A C 1
ATOM 2101 O O . ARG A 1 284 ? 2.080 -13.908 -19.501 1.00 86.88 284 ARG A O 1
ATOM 2108 N N . PRO A 1 285 ? 0.936 -14.676 -21.269 1.00 90.25 285 PRO A N 1
ATOM 2109 C CA . PRO A 1 285 ? 1.280 -13.531 -22.097 1.00 90.25 285 PRO A CA 1
ATOM 2110 C C . PRO A 1 285 ? 0.783 -12.225 -21.467 1.00 90.25 285 PRO A C 1
ATOM 2112 O O . PRO A 1 285 ? -0.359 -12.145 -21.018 1.00 90.25 285 PRO A O 1
ATOM 2115 N N . LEU A 1 286 ? 1.589 -11.157 -21.527 1.00 85.69 286 LEU A N 1
ATOM 2116 C CA . LEU A 1 286 ? 1.193 -9.837 -21.008 1.00 85.69 286 LEU A CA 1
ATOM 2117 C C . LEU A 1 286 ? -0.142 -9.351 -21.597 1.00 85.69 286 LEU A C 1
ATOM 2119 O O . LEU A 1 286 ? -0.938 -8.731 -20.899 1.00 85.69 286 LEU A O 1
ATOM 2123 N N . ARG A 1 287 ? -0.417 -9.677 -22.866 1.00 89.69 287 ARG A N 1
ATOM 2124 C CA . ARG A 1 287 ? -1.711 -9.407 -23.506 1.00 89.69 287 ARG A CA 1
ATOM 2125 C C . ARG A 1 287 ? -2.867 -10.073 -22.757 1.00 89.69 287 ARG A C 1
ATOM 2127 O O . ARG A 1 287 ? -3.838 -9.399 -22.442 1.00 89.69 287 ARG A O 1
ATOM 2134 N N . GLU A 1 288 ? -2.745 -11.362 -22.453 1.00 89.19 288 GLU A N 1
ATOM 2135 C CA . GLU A 1 288 ? -3.775 -12.133 -21.750 1.00 89.19 288 GLU A CA 1
ATOM 2136 C C . GLU A 1 288 ? -3.971 -11.622 -20.315 1.00 89.19 288 GLU A C 1
ATOM 2138 O O . GLU A 1 288 ? -5.097 -11.527 -19.826 1.00 89.19 288 GLU A O 1
ATOM 2143 N N . LEU A 1 289 ? -2.881 -11.220 -19.649 1.00 87.31 289 LEU A N 1
ATOM 2144 C CA . LEU A 1 289 ? -2.953 -10.552 -18.351 1.00 87.31 289 LEU A CA 1
ATOM 2145 C C . LEU A 1 289 ? -3.790 -9.276 -18.459 1.00 87.31 289 LEU A C 1
ATOM 2147 O O . LEU A 1 289 ? -4.800 -9.149 -17.768 1.00 87.31 289 LEU A O 1
ATOM 2151 N N . LEU A 1 290 ? -3.436 -8.371 -19.373 1.00 89.12 290 LEU A N 1
ATOM 2152 C CA . LEU A 1 290 ? -4.166 -7.120 -19.580 1.00 89.12 290 LEU A CA 1
ATOM 2153 C C . LEU A 1 290 ? -5.634 -7.356 -19.961 1.00 89.12 290 LEU A C 1
ATOM 2155 O O . LEU A 1 290 ? -6.503 -6.638 -19.473 1.00 89.12 290 LEU A O 1
ATOM 2159 N N . GLU A 1 291 ? -5.937 -8.364 -20.778 1.00 90.94 291 GLU A N 1
ATOM 2160 C CA . GLU A 1 291 ? -7.313 -8.762 -21.103 1.00 90.94 291 GLU A CA 1
ATOM 2161 C C . GLU A 1 291 ? -8.076 -9.249 -19.868 1.00 90.94 291 GLU A C 1
ATOM 2163 O O . GLU A 1 291 ? -9.207 -8.822 -19.644 1.00 90.94 291 GLU A O 1
ATOM 2168 N N . SER A 1 292 ? -7.454 -10.070 -19.016 1.00 88.00 292 SER A N 1
ATOM 2169 C CA . SER A 1 292 ? -8.096 -10.586 -17.799 1.00 88.00 292 SER A CA 1
ATOM 2170 C C . SER A 1 292 ? -8.428 -9.497 -16.773 1.00 88.00 292 SER A C 1
ATOM 2172 O O . SER A 1 292 ? -9.380 -9.644 -16.005 1.00 88.00 292 SER A O 1
ATOM 2174 N N . TYR A 1 293 ? -7.691 -8.383 -16.802 1.00 85.44 293 TYR A N 1
ATOM 2175 C CA . TYR A 1 293 ? -7.975 -7.182 -16.014 1.00 85.44 293 TYR A CA 1
ATOM 2176 C C . TYR A 1 293 ? -8.868 -6.166 -16.751 1.00 85.44 293 TYR A C 1
ATOM 2178 O O . TYR A 1 293 ? -9.171 -5.112 -16.194 1.00 85.44 293 TYR A O 1
ATOM 2186 N N . GLY A 1 294 ? -9.297 -6.450 -17.988 1.00 88.44 294 GLY A N 1
ATOM 2187 C CA . GLY A 1 294 ? -10.079 -5.524 -18.818 1.00 88.44 294 GLY A CA 1
ATOM 2188 C C . GLY A 1 294 ? -9.299 -4.280 -19.263 1.00 88.44 294 GLY A C 1
ATOM 2189 O O . GLY A 1 294 ? -9.889 -3.295 -19.699 1.00 88.44 294 GLY A O 1
ATOM 2190 N N . LEU A 1 295 ? -7.970 -4.315 -19.150 1.00 89.94 295 LEU A N 1
ATOM 2191 C CA . LEU A 1 295 ? -7.073 -3.186 -19.373 1.00 89.94 295 LEU A CA 1
ATOM 2192 C C . LEU A 1 295 ? -6.560 -3.086 -20.804 1.00 89.94 295 LEU A C 1
ATOM 2194 O O . LEU A 1 295 ? -6.121 -2.008 -21.196 1.00 89.94 295 LEU A O 1
ATOM 2198 N N . LEU A 1 296 ? -6.607 -4.170 -21.587 1.00 90.50 296 LEU A N 1
ATOM 2199 C CA . LEU A 1 296 ? -5.976 -4.205 -22.909 1.00 90.50 296 LEU A CA 1
ATOM 2200 C C . LEU A 1 296 ? -6.425 -3.040 -23.802 1.00 90.50 296 LEU A C 1
ATOM 2202 O O . LEU A 1 296 ? -5.580 -2.324 -24.327 1.00 90.50 296 LEU A O 1
ATOM 2206 N N . GLY A 1 297 ? -7.734 -2.800 -23.919 1.00 89.12 297 GLY A N 1
ATOM 2207 C CA . GLY A 1 297 ? -8.254 -1.727 -24.771 1.00 89.12 297 GLY A CA 1
ATOM 2208 C C . GLY A 1 297 ? -7.876 -0.320 -24.294 1.00 89.12 297 GLY A C 1
ATOM 2209 O O . GLY A 1 297 ? -7.695 0.578 -25.113 1.00 89.12 297 GLY A O 1
ATOM 2210 N N . ALA A 1 298 ? -7.724 -0.118 -22.981 1.00 87.62 298 ALA A N 1
ATOM 2211 C CA . ALA A 1 298 ? -7.239 1.148 -22.435 1.00 87.62 298 ALA A CA 1
ATOM 2212 C C . ALA A 1 298 ? -5.734 1.313 -22.698 1.00 87.62 298 ALA A C 1
ATOM 2214 O O . ALA A 1 298 ? -5.299 2.363 -23.155 1.00 87.62 298 ALA A O 1
ATOM 2215 N N . VAL A 1 299 ? -4.941 0.258 -22.499 1.00 89.44 299 VAL A N 1
ATOM 2216 C CA . VAL A 1 299 ? -3.499 0.270 -22.777 1.00 89.44 299 VAL A CA 1
ATOM 2217 C C . VAL A 1 299 ? -3.218 0.510 -24.259 1.00 89.44 299 VAL A C 1
ATOM 2219 O O . VAL A 1 299 ? -2.396 1.359 -24.583 1.00 89.44 299 VAL A O 1
ATOM 2222 N N . GLU A 1 300 ? -3.914 -0.177 -25.167 1.00 90.88 300 GLU A N 1
ATOM 2223 C CA . GLU A 1 300 ? -3.731 -0.017 -26.617 1.00 90.88 300 GLU A CA 1
ATOM 2224 C C . GLU A 1 300 ? -4.097 1.391 -27.109 1.00 90.88 300 GLU A C 1
ATOM 2226 O O . GLU A 1 300 ? -3.529 1.857 -28.096 1.00 90.88 300 GLU A O 1
ATOM 2231 N N . ARG A 1 301 ? -5.008 2.086 -26.420 1.00 90.00 301 ARG A N 1
ATOM 2232 C CA . ARG A 1 301 ? -5.429 3.444 -26.780 1.00 90.00 301 ARG A CA 1
ATOM 2233 C C . ARG A 1 301 ? -4.529 4.523 -26.180 1.00 90.00 301 ARG A C 1
ATOM 2235 O O . ARG A 1 301 ? -4.115 5.427 -26.899 1.00 90.00 301 ARG A O 1
ATOM 2242 N N . GLU A 1 302 ? -4.236 4.429 -24.886 1.00 88.56 302 GLU A N 1
ATOM 2243 C CA . GLU A 1 302 ? -3.631 5.534 -24.129 1.00 88.56 302 GLU A CA 1
ATOM 2244 C C . GLU A 1 302 ? -2.098 5.454 -24.058 1.00 88.56 302 GLU A C 1
ATOM 2246 O O . GLU A 1 302 ? -1.416 6.474 -23.973 1.00 88.56 302 GLU A O 1
ATOM 2251 N N . LEU A 1 303 ? -1.515 4.250 -24.104 1.00 87.31 303 LEU A N 1
ATOM 2252 C CA . LEU A 1 303 ? -0.077 4.070 -23.883 1.00 87.31 303 LEU A CA 1
ATOM 2253 C C . LEU A 1 303 ? 0.814 4.417 -25.098 1.00 87.31 303 LEU A C 1
ATOM 2255 O O . LEU A 1 303 ? 1.894 4.982 -24.883 1.00 87.31 303 LEU A O 1
ATOM 2259 N N . PRO A 1 304 ? 0.435 4.132 -26.366 1.00 91.12 304 PRO A N 1
ATOM 2260 C CA . PRO A 1 304 ? 1.309 4.392 -27.512 1.00 91.12 304 PRO A CA 1
ATOM 2261 C C . PRO A 1 304 ? 1.767 5.851 -27.670 1.00 91.12 304 PRO A C 1
ATOM 2263 O O . PRO A 1 304 ? 2.948 6.045 -27.968 1.00 91.12 304 PRO A O 1
ATOM 2266 N N . PRO A 1 305 ? 0.928 6.887 -27.454 1.00 85.00 305 PRO A N 1
ATOM 2267 C CA . PRO A 1 305 ? 1.377 8.281 -27.505 1.00 85.00 305 PRO A CA 1
ATOM 2268 C C . PRO A 1 305 ? 2.491 8.595 -26.496 1.00 85.00 305 PRO A C 1
ATOM 2270 O O . PRO A 1 305 ? 3.490 9.220 -26.858 1.00 85.00 305 PRO A O 1
ATOM 2273 N N . VAL A 1 306 ? 2.364 8.102 -25.258 1.00 84.75 306 VAL A N 1
ATOM 2274 C CA . VAL A 1 306 ? 3.367 8.294 -24.197 1.00 84.75 306 VAL A CA 1
ATOM 2275 C C . VAL A 1 306 ? 4.672 7.588 -24.564 1.00 84.75 306 VAL A C 1
ATOM 2277 O O . VAL A 1 306 ? 5.740 8.201 -24.529 1.00 84.75 306 VAL A O 1
ATOM 2280 N N . LEU A 1 307 ? 4.595 6.326 -24.997 1.00 86.62 307 LEU A N 1
ATOM 2281 C CA . LEU A 1 307 ? 5.773 5.566 -25.427 1.00 86.62 307 LEU A CA 1
ATOM 2282 C C . LEU A 1 307 ? 6.456 6.198 -26.641 1.00 86.62 307 LEU A C 1
ATOM 2284 O O . LEU A 1 307 ? 7.680 6.254 -26.688 1.00 86.62 307 LEU A O 1
ATOM 2288 N N . THR A 1 308 ? 5.684 6.717 -27.597 1.00 86.56 308 THR A N 1
ATOM 2289 C CA . THR A 1 308 ? 6.218 7.394 -28.787 1.00 86.56 308 THR A CA 1
ATOM 2290 C C . THR A 1 308 ? 7.000 8.641 -28.400 1.00 86.56 308 THR A C 1
ATOM 2292 O O . THR A 1 308 ? 8.075 8.885 -28.943 1.00 86.56 308 THR A O 1
ATOM 2295 N N . LYS A 1 309 ? 6.495 9.415 -27.435 1.00 85.38 309 LYS A N 1
ATOM 2296 C CA . LYS A 1 309 ? 7.185 10.600 -26.924 1.00 85.38 309 LYS A CA 1
ATOM 2297 C C . LYS A 1 309 ? 8.503 10.231 -26.242 1.00 85.38 309 LYS A C 1
ATOM 2299 O O . LYS A 1 309 ? 9.535 10.803 -26.578 1.00 85.38 309 LYS A O 1
ATOM 2304 N N . VAL A 1 310 ? 8.485 9.246 -25.342 1.00 85.50 310 VAL A N 1
ATOM 2305 C CA . VAL A 1 310 ? 9.698 8.757 -24.660 1.00 85.50 310 VAL A CA 1
ATOM 2306 C C . VAL A 1 310 ? 10.714 8.220 -25.670 1.00 85.50 310 VAL A C 1
ATOM 2308 O O . VAL A 1 310 ? 11.884 8.595 -25.626 1.00 85.50 310 VAL A O 1
ATOM 2311 N N . ALA A 1 311 ? 10.266 7.403 -26.625 1.00 86.44 311 ALA A N 1
ATOM 2312 C CA . ALA A 1 311 ? 11.118 6.866 -27.678 1.00 86.44 311 ALA A CA 1
ATOM 2313 C C . ALA A 1 311 ? 11.717 7.976 -28.551 1.00 86.44 311 ALA A C 1
ATOM 2315 O O . ALA A 1 311 ? 12.896 7.919 -28.880 1.00 86.44 311 ALA A O 1
ATOM 2316 N N . ALA A 1 312 ? 10.943 9.008 -28.900 1.00 86.19 312 ALA A N 1
ATOM 2317 C CA . ALA A 1 312 ? 11.439 10.134 -29.684 1.00 86.19 312 ALA A CA 1
ATOM 2318 C C . ALA A 1 312 ? 12.531 10.928 -28.951 1.00 86.19 312 ALA A C 1
ATOM 2320 O O . ALA A 1 312 ? 13.476 11.370 -29.596 1.00 86.19 312 ALA A O 1
ATOM 2321 N N . GLU A 1 313 ? 12.429 11.100 -27.632 1.00 85.38 313 GLU A N 1
ATOM 2322 C CA . GLU A 1 313 ? 13.471 11.769 -26.840 1.00 85.38 313 GLU A CA 1
ATOM 2323 C C . GLU A 1 313 ? 14.765 10.945 -26.795 1.00 85.38 313 GLU A C 1
ATOM 2325 O O . GLU A 1 313 ? 15.845 11.498 -26.982 1.00 85.38 313 GLU A O 1
ATOM 2330 N N . VAL A 1 314 ? 14.661 9.622 -26.629 1.00 86.00 314 VAL A N 1
ATOM 2331 C CA . VAL A 1 314 ? 15.825 8.717 -26.637 1.00 86.00 314 VAL A CA 1
ATOM 2332 C C . VAL A 1 314 ? 16.474 8.653 -28.021 1.00 86.00 314 VAL A C 1
ATOM 2334 O O . VAL A 1 314 ? 17.688 8.755 -28.144 1.00 86.00 314 VAL A O 1
ATOM 2337 N N . LEU A 1 315 ? 15.680 8.510 -29.083 1.00 86.94 315 LEU A N 1
ATOM 2338 C CA . LEU A 1 315 ? 16.190 8.361 -30.451 1.00 86.94 315 LEU A CA 1
ATOM 2339 C C . LEU A 1 315 ? 16.775 9.654 -31.032 1.00 86.94 315 LEU A C 1
ATOM 2341 O O . LEU A 1 315 ? 17.454 9.600 -32.050 1.00 86.94 315 LEU A O 1
ATOM 2345 N N . ARG A 1 316 ? 16.506 10.811 -30.419 1.00 85.50 316 ARG A N 1
ATOM 2346 C CA . ARG A 1 316 ? 17.107 12.103 -30.792 1.00 85.50 316 ARG A CA 1
ATOM 2347 C C . ARG A 1 316 ? 18.400 12.403 -30.039 1.00 85.50 316 ARG A C 1
ATOM 2349 O O . ARG A 1 316 ? 18.987 13.456 -30.261 1.00 85.50 316 ARG A O 1
ATOM 2356 N N . ASP A 1 317 ? 18.813 11.528 -29.130 1.00 88.00 317 ASP A N 1
ATOM 2357 C CA . ASP A 1 317 ? 20.045 11.701 -28.378 1.00 88.00 317 ASP A CA 1
ATOM 2358 C C . ASP A 1 317 ? 21.266 11.396 -29.262 1.00 88.00 317 ASP A C 1
ATOM 2360 O O . ASP A 1 317 ? 21.344 10.339 -29.888 1.00 88.00 317 ASP A O 1
ATOM 2364 N N . GLU A 1 318 ? 22.227 12.320 -29.328 1.00 86.50 318 GLU A N 1
ATOM 2365 C CA . GLU A 1 318 ? 23.412 12.196 -30.194 1.00 86.50 318 GLU A CA 1
ATOM 2366 C C . GLU A 1 318 ? 24.216 10.903 -29.926 1.00 86.50 318 GLU A C 1
ATOM 2368 O O . GLU A 1 318 ? 24.542 10.189 -30.879 1.00 86.50 318 GLU A O 1
ATOM 2373 N N . PRO A 1 319 ? 24.506 10.536 -28.657 1.00 86.81 319 PRO A N 1
ATOM 2374 C CA . PRO A 1 319 ? 25.083 9.233 -28.322 1.00 86.81 319 PRO A CA 1
ATOM 2375 C C . PRO A 1 319 ? 24.277 8.028 -28.826 1.00 86.81 319 PRO A C 1
ATOM 2377 O O . PRO A 1 319 ? 24.874 7.046 -29.276 1.00 86.81 319 PRO A O 1
ATOM 2380 N N . MET A 1 320 ? 22.943 8.086 -28.758 1.00 87.31 320 MET A N 1
ATOM 2381 C CA . MET A 1 320 ? 22.068 7.023 -29.259 1.00 87.31 320 MET A CA 1
ATOM 2382 C C . MET A 1 320 ? 22.142 6.915 -30.785 1.00 87.31 320 MET A C 1
ATOM 2384 O O . MET A 1 320 ? 22.298 5.818 -31.319 1.00 87.31 320 MET A O 1
ATOM 2388 N N . LEU A 1 321 ? 22.100 8.044 -31.493 1.00 87.50 321 LEU A N 1
ATOM 2389 C CA . LEU A 1 321 ? 22.226 8.088 -32.951 1.00 87.50 321 LEU A CA 1
ATOM 2390 C C . LEU A 1 321 ? 23.572 7.523 -33.422 1.00 87.50 321 LEU A C 1
ATOM 2392 O O . LEU A 1 321 ? 23.598 6.663 -34.302 1.00 87.50 321 LEU A O 1
ATOM 2396 N N . ALA A 1 322 ? 24.673 7.908 -32.774 1.00 86.38 322 ALA A N 1
ATOM 2397 C CA . ALA A 1 322 ? 26.004 7.384 -33.083 1.00 86.38 322 ALA A CA 1
ATOM 2398 C C . ALA A 1 322 ? 26.109 5.860 -32.863 1.00 86.38 322 ALA A C 1
ATOM 2400 O O . ALA A 1 322 ? 26.807 5.157 -33.600 1.00 86.38 322 ALA A O 1
ATOM 2401 N N . TRP A 1 323 ? 25.411 5.325 -31.856 1.00 88.19 323 TRP A N 1
ATOM 2402 C CA . TRP A 1 323 ? 25.318 3.881 -31.639 1.00 88.19 323 TRP A CA 1
ATOM 2403 C C . TRP A 1 323 ? 24.493 3.189 -32.737 1.00 88.19 323 TRP A C 1
ATOM 2405 O O . TRP A 1 323 ? 24.945 2.179 -33.280 1.00 88.19 323 TRP A O 1
ATOM 2415 N N . ILE A 1 324 ? 23.340 3.749 -33.123 1.00 85.62 324 ILE A N 1
ATOM 2416 C CA . ILE A 1 324 ? 22.502 3.220 -34.214 1.00 85.62 324 ILE A CA 1
ATOM 2417 C C . ILE A 1 324 ? 23.302 3.156 -35.522 1.00 85.62 324 ILE A C 1
ATOM 2419 O O . ILE A 1 324 ? 23.295 2.126 -36.197 1.00 85.62 324 ILE A O 1
ATOM 2423 N N . GLU A 1 325 ? 24.035 4.216 -35.862 1.00 84.94 325 GLU A N 1
ATOM 2424 C CA . GLU A 1 325 ? 24.866 4.272 -37.069 1.00 84.94 325 GLU A CA 1
ATOM 2425 C C . GLU A 1 325 ? 25.933 3.172 -37.089 1.00 84.94 325 GLU A C 1
ATOM 2427 O O . GLU A 1 325 ? 26.072 2.471 -38.090 1.00 84.94 325 GLU A O 1
ATOM 2432 N N . ARG A 1 326 ? 26.622 2.945 -35.963 1.00 81.25 326 ARG A N 1
ATOM 2433 C CA . ARG A 1 326 ? 27.604 1.855 -35.816 1.00 81.25 326 ARG A CA 1
ATOM 2434 C C . ARG A 1 326 ? 26.993 0.462 -35.940 1.00 81.25 326 ARG A C 1
ATOM 2436 O O . ARG A 1 326 ? 27.649 -0.473 -36.398 1.00 81.25 326 ARG A O 1
ATOM 2443 N N . VAL A 1 327 ? 25.764 0.287 -35.465 1.00 81.75 327 VAL A N 1
ATOM 2444 C CA . VAL A 1 327 ? 25.054 -0.992 -35.559 1.00 81.75 327 VAL A CA 1
ATOM 2445 C C . VAL A 1 327 ? 24.667 -1.277 -37.016 1.00 81.75 327 VAL A C 1
ATOM 2447 O O . VAL A 1 327 ? 24.784 -2.424 -37.460 1.00 81.75 327 VAL A O 1
ATOM 2450 N N . LEU A 1 328 ? 24.284 -0.238 -37.766 1.00 79.50 328 LEU A N 1
ATOM 2451 C CA . LEU A 1 328 ? 23.872 -0.309 -39.172 1.00 79.50 328 LEU A CA 1
ATOM 2452 C C . LEU A 1 328 ? 25.035 -0.377 -40.182 1.00 79.50 328 LEU A C 1
ATOM 2454 O O . LEU A 1 328 ? 24.817 -0.888 -41.282 1.00 79.50 328 LEU A O 1
ATOM 2458 N N . SER A 1 329 ? 26.230 0.110 -39.829 1.00 72.62 329 SER A N 1
ATOM 2459 C CA . SER A 1 329 ? 27.472 -0.016 -40.619 1.00 72.62 329 SER A CA 1
ATOM 2460 C C . SER A 1 329 ? 28.104 -1.402 -40.523 1.00 72.62 329 SER A C 1
ATOM 2462 O O . SER A 1 329 ? 28.582 -1.905 -41.558 1.00 72.62 329 SER A O 1
#

Foldseek 3Di:
DVVQVVVLVCLCPPDPNPLVVLLVVLLVCLVVVDDPCLLDDPLNVVLVVLLVVLLPDPVNVVVCCVQAVVVLVVVVVVVCVVVVPDPVLLAFVCRVVLVVVLVVQQDDQPPPLCVQLFDPVLVCVLQVVLVVVLVVVLVLQQPDPPNDDDDDDDDDDDDPPPPVPPPPDDPPDDDDPCPVVNVVSNVVSVVVCVVCVVVSSVVSSVVSCVDPVVVVSVVVRVVSSVVSVVVRDPVVVVVSVVSRPVVSVVVRVVSSVVSLVPDPVNVVSVVVSVVSVCVRPVVPPPCVVCVVSVNNVSCVPSVPVSVVSSVVSSCPDPSSVVSVVVSSD